Protein AF-0000000082409180 (afdb_homodimer)

Foldseek 3Di:
DDDAAEDEDADQFQVLLQVLVCVLVVHHWDDPDRFWIWDDPDPNHIYIYGHPPNVDLALPPDDPDEAEDADAPAPVVQVVSVVVVVVVPWAWPADFDQDPQGTKTWTAGPRNHIYMYGHPRD/DDDAAEDEDEDQFQVLLQVQVCVLVVHHWDDPDRFWIWDDPDPNHIYIYGHPPNVDLALPPDDDDEAEDADAPAPVVQVVSVVVVVVVPWAWPADFDQDPQGTKTWTAGPRNHIYMYGHPRD

Secondary structure (DSSP, 8-state):
-----EEEEE-S-HHHHHHHHHHHHT-PPEEEETTEEEEEEETTEEEEEE-TTGGG--TTSPP-EEEEEEESSHHHHHHHHHHHHHHTTPEEEEEEEEETTEEEEEEE-TTS-EEEEEETT-/-----EEEEE-S-HHHHHHHHHHHHT-PPEEEETTEEEEEEETTEEEEEE-TTGGG--TTSPP-EEEEEEESSHHHHHHHHHHHHHHTTPEEEEEEEEETTEEEEEEE-TTS-EEEEEETT-

InterPro domains:
  IPR004360 Glyoxalase/fosfomycin resistance/dioxygenase domain [PF00903] (5-116)
  IPR026275 Glyoxalase/dioxygenase/EhpR [PIRSF039020] (1-121)
  IPR029068 Glyoxalase/Bleomycin resistance protein/Dihydroxybiphenyl dioxygenase [SSF54593] (5-118)
  IPR037523 Vicinal oxygen chelate (VOC), core domain [PS51819] (3-120)

pLDDT: mean 93.62, std 8.14, range [58.84, 98.69]

Solvent-accessible surface area (backbone atoms only — not comparable to full-atom values): 12963 Å² total; per-residue (Å²): 116,55,63,60,31,33,40,38,34,52,26,77,45,25,61,62,48,49,53,54,52,21,64,72,21,58,46,82,64,48,77,78,45,82,40,36,34,31,36,83,51,45,64,76,28,32,43,32,34,29,26,81,77,29,90,71,70,48,58,80,54,74,74,56,53,34,45,21,34,57,38,85,67,46,62,66,46,50,52,52,49,48,53,52,44,51,75,71,64,56,49,74,72,36,66,80,41,82,48,100,54,38,53,27,34,28,32,34,50,98,54,47,50,37,38,32,43,34,39,56,88,88,117,54,63,61,32,32,38,35,35,54,27,77,45,25,62,63,47,49,52,53,51,21,62,72,20,57,47,81,63,48,78,79,46,82,40,36,35,32,36,84,51,44,64,77,28,32,43,33,33,30,26,81,76,30,89,72,69,47,57,79,52,73,73,57,51,34,44,22,34,57,38,85,66,46,63,66,47,51,52,52,50,49,54,54,43,50,75,71,64,56,49,76,72,36,67,81,40,81,49,100,54,38,52,29,34,29,32,35,51,98,52,44,50,38,38,31,43,34,40,55,87,88

Nearest PDB structures (foldseek):
  3sk2-assembly1_B  TM=9.241E-01  e=6.070E-13  Pantoea agglomerans
  3sk1-assembly1_B  TM=9.291E-01  e=1.085E-11  Pantoea agglomerans
  2kjz-assembly1_B  TM=8.010E-01  e=3.690E-09  Agrobacterium fabrum str. C58
  7w5e-assembly1_C  TM=7.162E-01  e=1.946E-06  Streptomyces chartreusis
  1bh5-assembly1_B  TM=6.997E-01  e=1.057E-05  Homo sapiens

Sequence (244 aa):
MRLPNQFLIYVSDAASAAAFYGELFDAKPEVLSPRYITFDLGGGVVLALWSGKSRDLDPATPRNFEVGILVDGGSNEIRAIYDEWVAKGVEVVEEPNEDVFGLTFVISDLDGNRLRVAPADHMRLPNQFLIYVSDAASAAAFYGELFDAKPEVLSPRYITFDLGGGVVLALWSGKSRDLDPATPRNFEVGILVDGGSNEIRAIYDEWVAKGVEVVEEPNEDVFGLTFVISDLDGNRLRVAPADH

Structure (mmCIF, N/CA/C/O backbone):
data_AF-0000000082409180-model_v1
#
loop_
_entity.id
_entity.type
_entity.pdbx_description
1 polymer 'VOC family protein'
#
loop_
_atom_site.group_PDB
_atom_site.id
_atom_site.type_symbol
_atom_site.label_atom_id
_atom_site.label_alt_id
_atom_site.label_comp_id
_atom_site.label_asym_id
_atom_site.label_entity_id
_atom_site.label_seq_id
_atom_site.pdbx_PDB_ins_code
_atom_site.Cartn_x
_atom_site.Cartn_y
_atom_site.Cartn_z
_atom_site.occupancy
_atom_site.B_iso_or_equiv
_atom_site.auth_seq_id
_atom_site.auth_comp_id
_atom_site.auth_asym_id
_atom_site.auth_atom_id
_atom_site.p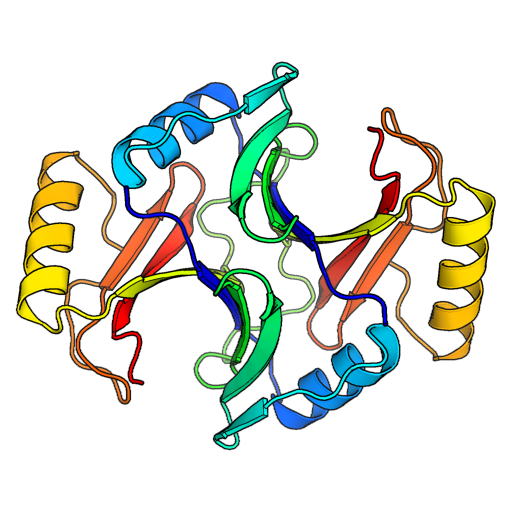dbx_PDB_model_num
ATOM 1 N N . MET A 1 1 ? -4.43 -19.016 4.977 1 83.56 1 MET A N 1
ATOM 2 C CA . MET A 1 1 ? -4.484 -17.562 4.941 1 83.56 1 MET A CA 1
ATOM 3 C C . MET A 1 1 ? -3.195 -16.984 4.375 1 83.56 1 MET A C 1
ATOM 5 O O . MET A 1 1 ? -2.102 -17.391 4.766 1 83.56 1 MET A O 1
ATOM 9 N N . ARG A 1 2 ? -3.326 -16.203 3.377 1 92.62 2 ARG A N 1
ATOM 10 C CA . ARG A 1 2 ? -2.195 -15.562 2.709 1 92.62 2 ARG A CA 1
ATOM 11 C C . ARG A 1 2 ? -2.418 -14.062 2.564 1 92.62 2 ARG A C 1
ATOM 13 O O . ARG A 1 2 ? -2.787 -13.586 1.49 1 92.62 2 ARG A O 1
ATOM 20 N N . LEU A 1 3 ? -2.146 -13.32 3.682 1 97.06 3 LEU A N 1
ATOM 21 C CA . LEU A 1 3 ? -2.373 -11.883 3.691 1 97.06 3 LEU A CA 1
ATOM 22 C C . LEU A 1 3 ? -1.145 -11.133 3.186 1 97.06 3 LEU A C 1
ATOM 24 O O . LEU A 1 3 ? -0.016 -11.609 3.344 1 97.06 3 LEU A O 1
ATOM 28 N N . PRO A 1 4 ? -1.405 -9.992 2.596 1 98.25 4 PRO A N 1
ATOM 29 C CA . PRO A 1 4 ? -0.256 -9.18 2.191 1 98.25 4 PRO A CA 1
ATOM 30 C C . PRO A 1 4 ? 0.641 -8.805 3.367 1 98.25 4 PRO A C 1
ATOM 32 O O . PRO A 1 4 ? 0.147 -8.547 4.469 1 98.25 4 PRO A O 1
ATOM 35 N N . ASN A 1 5 ? 1.91 -8.82 3.08 1 98.06 5 ASN A N 1
ATOM 36 C CA . ASN A 1 5 ? 2.85 -8.438 4.129 1 98.06 5 ASN A CA 1
ATOM 37 C C . ASN A 1 5 ? 3.914 -7.473 3.605 1 98.06 5 ASN A C 1
ATOM 39 O O . ASN A 1 5 ? 4.91 -7.215 4.285 1 98.06 5 ASN A O 1
ATOM 43 N N . GLN A 1 6 ? 3.746 -6.996 2.469 1 98.12 6 GLN A N 1
ATOM 44 C CA . GLN A 1 6 ? 4.605 -5.969 1.897 1 98.12 6 GLN A CA 1
ATOM 45 C C . GLN A 1 6 ? 3.812 -5.02 1.004 1 98.12 6 GLN A C 1
ATOM 47 O O . GLN A 1 6 ? 2.959 -5.457 0.228 1 98.12 6 GLN A O 1
ATOM 52 N N . PHE A 1 7 ? 4.078 -3.771 1.123 1 98.44 7 PHE A N 1
ATOM 53 C CA . PHE A 1 7 ? 3.58 -2.758 0.202 1 98.44 7 PHE A CA 1
ATOM 54 C C . PHE A 1 7 ? 4.734 -2.008 -0.455 1 98.44 7 PHE A C 1
ATOM 56 O O . PHE A 1 7 ? 5.5 -1.32 0.224 1 98.44 7 PHE A O 1
ATOM 63 N N . LEU A 1 8 ? 4.793 -2.203 -1.713 1 96.81 8 LEU A N 1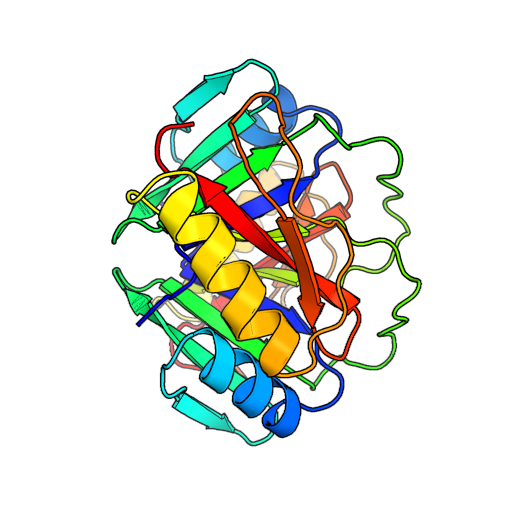
ATOM 64 C CA . LEU A 1 8 ? 5.938 -1.711 -2.471 1 96.81 8 LEU A CA 1
ATOM 65 C C . LEU A 1 8 ? 5.562 -0.476 -3.281 1 96.81 8 LEU A C 1
ATOM 67 O O . LEU A 1 8 ? 4.605 -0.505 -4.059 1 96.81 8 LEU A O 1
ATOM 71 N N . ILE A 1 9 ? 6.281 0.592 -3.045 1 96.31 9 ILE A N 1
ATOM 72 C CA . ILE A 1 9 ? 6.125 1.827 -3.807 1 96.31 9 ILE A CA 1
ATOM 73 C C . ILE A 1 9 ? 7.32 2.018 -4.738 1 96.31 9 ILE A C 1
ATOM 75 O O . ILE A 1 9 ? 8.469 1.899 -4.312 1 96.31 9 ILE A O 1
ATOM 79 N N . TYR A 1 10 ? 7.016 2.268 -5.977 1 94.62 10 TYR A N 1
ATOM 80 C CA . TYR A 1 10 ? 8.078 2.645 -6.906 1 94.62 10 TYR A CA 1
ATOM 81 C C . TYR A 1 10 ? 8.5 4.09 -6.691 1 94.62 10 TYR A C 1
ATOM 83 O O . TYR A 1 10 ? 7.66 4.984 -6.582 1 94.62 10 TYR A O 1
ATOM 91 N N . VAL A 1 11 ? 9.766 4.262 -6.66 1 95.88 11 VAL A N 1
ATOM 92 C CA . VAL A 1 11 ? 10.328 5.598 -6.508 1 95.88 11 VAL A CA 1
ATOM 93 C C . VAL A 1 11 ? 11.477 5.785 -7.496 1 95.88 11 VAL A C 1
ATOM 95 O O . VAL A 1 11 ? 12.055 4.812 -7.98 1 95.88 11 VAL A O 1
ATOM 98 N N . SER A 1 12 ? 11.758 7.02 -7.836 1 94.56 12 SER A N 1
ATOM 99 C CA . SER A 1 12 ? 12.828 7.301 -8.789 1 94.56 12 SER A CA 1
ATOM 100 C C . SER A 1 12 ? 14.195 7.121 -8.148 1 94.56 12 SER A C 1
ATOM 102 O O . SER A 1 12 ? 15.148 6.699 -8.812 1 94.56 12 SER A O 1
ATOM 104 N N . ASP A 1 13 ? 14.328 7.438 -6.855 1 95.81 13 ASP A N 1
ATOM 105 C CA . ASP A 1 13 ? 15.555 7.348 -6.066 1 95.81 13 ASP A CA 1
ATOM 106 C C . ASP A 1 13 ? 15.258 6.848 -4.656 1 95.81 13 ASP A C 1
ATOM 108 O O . ASP A 1 13 ? 14.711 7.582 -3.832 1 95.81 13 ASP A O 1
ATOM 112 N N . ALA A 1 14 ? 15.656 5.59 -4.379 1 96.94 14 ALA A N 1
ATOM 113 C CA . ALA A 1 14 ? 15.281 4.93 -3.133 1 96.94 14 ALA A CA 1
ATOM 114 C C . ALA A 1 14 ? 15.875 5.648 -1.927 1 96.94 14 ALA A C 1
ATOM 116 O O . ALA A 1 14 ? 15.227 5.785 -0.889 1 96.94 14 ALA A O 1
ATOM 117 N N . ALA A 1 15 ? 17.094 6.133 -2.074 1 97.31 15 ALA A N 1
ATOM 118 C CA . ALA A 1 15 ? 17.75 6.816 -0.962 1 97.31 15 ALA A CA 1
ATOM 119 C C . ALA A 1 15 ? 17.016 8.117 -0.62 1 97.31 15 ALA A C 1
ATOM 121 O O . ALA A 1 15 ? 16.75 8.398 0.552 1 97.31 15 ALA A O 1
ATOM 122 N N . SER A 1 16 ? 16.75 8.914 -1.639 1 97.38 16 SER A N 1
ATOM 123 C CA . SER A 1 16 ? 16.016 10.164 -1.426 1 97.38 16 SER A CA 1
ATOM 124 C C . SER A 1 16 ? 14.633 9.906 -0.851 1 97.38 16 SER A C 1
ATOM 126 O O . SER A 1 16 ? 14.18 10.617 0.045 1 97.38 16 SER A O 1
ATOM 128 N N . ALA A 1 17 ? 13.992 8.906 -1.389 1 97.56 17 ALA A N 1
ATOM 129 C CA . ALA A 1 17 ? 12.672 8.539 -0.882 1 97.56 17 ALA A CA 1
ATOM 130 C C . ALA A 1 17 ? 12.75 8.102 0.578 1 97.56 17 ALA A C 1
ATOM 132 O O . ALA A 1 17 ? 11.922 8.508 1.397 1 97.56 17 ALA A O 1
ATOM 133 N N . ALA A 1 18 ? 13.727 7.293 0.889 1 98.25 18 ALA A N 1
ATOM 134 C CA . ALA A 1 18 ? 13.891 6.809 2.258 1 98.25 18 ALA A CA 1
ATOM 135 C C . ALA A 1 18 ? 14.117 7.965 3.225 1 98.25 18 ALA A C 1
ATOM 137 O O . ALA A 1 18 ? 13.602 7.957 4.344 1 98.25 18 ALA A O 1
ATOM 138 N N . ALA A 1 19 ? 14.898 8.906 2.855 1 98.19 19 ALA A N 1
ATOM 139 C CA . ALA A 1 19 ? 15.125 10.094 3.68 1 98.19 19 ALA A CA 1
ATOM 140 C C . ALA A 1 19 ? 13.828 10.867 3.887 1 98.19 19 ALA A C 1
ATOM 142 O O . ALA A 1 19 ? 13.516 11.273 5.008 1 98.19 19 ALA A O 1
ATOM 143 N N . PHE A 1 20 ? 13.117 11.023 2.801 1 98.5 20 PHE A N 1
ATOM 144 C CA . PHE A 1 20 ? 11.836 11.727 2.836 1 98.5 20 PHE A CA 1
ATOM 145 C C . PHE A 1 20 ? 10.867 11.039 3.795 1 98.5 20 PHE A C 1
ATOM 147 O O . PHE A 1 20 ? 10.359 11.672 4.723 1 98.5 20 PHE A O 1
ATOM 154 N N . TYR A 1 21 ? 10.602 9.766 3.572 1 98.69 21 TYR A N 1
ATOM 155 C CA . TYR A 1 21 ? 9.68 9 4.402 1 98.69 21 TYR A CA 1
ATOM 156 C C . TYR A 1 21 ? 10.172 8.922 5.84 1 98.69 21 TYR A C 1
ATOM 158 O O . TYR A 1 21 ? 9.391 9.039 6.781 1 98.69 21 TYR A O 1
ATOM 166 N N . GLY A 1 22 ? 11.469 8.711 5.98 1 98.31 22 GLY A N 1
ATOM 167 C CA . GLY A 1 22 ? 12.039 8.625 7.316 1 98.31 22 GLY A CA 1
ATOM 168 C C . GLY A 1 22 ? 11.797 9.867 8.148 1 98.31 22 GLY A C 1
ATOM 169 O O . GLY A 1 22 ? 11.508 9.773 9.344 1 98.31 22 GLY A O 1
ATOM 170 N N . GLU A 1 23 ? 11.945 11.016 7.562 1 97.62 23 GLU A N 1
ATOM 171 C CA . GLU A 1 23 ? 11.703 12.281 8.25 1 97.62 23 GLU A CA 1
ATOM 172 C C . GLU A 1 23 ? 10.242 12.406 8.68 1 97.62 23 GLU A C 1
ATOM 174 O O . GLU A 1 23 ? 9.953 12.852 9.789 1 97.62 23 GLU A O 1
ATOM 179 N N . LEU A 1 24 ? 9.359 12.039 7.82 1 98.06 24 LEU A N 1
ATOM 180 C CA . LEU A 1 24 ? 7.941 12.172 8.117 1 98.06 24 LEU A CA 1
ATOM 181 C C . LEU A 1 24 ? 7.52 11.172 9.188 1 98.06 24 LEU A C 1
ATOM 183 O O . LEU A 1 24 ? 6.746 11.5 10.086 1 98.06 24 LEU A O 1
ATOM 187 N N . PHE A 1 25 ? 8.039 9.938 9.008 1 97.88 25 PHE A N 1
ATOM 188 C CA . PHE A 1 25 ? 7.66 8.859 9.922 1 97.88 25 PHE A CA 1
ATOM 189 C C . PHE A 1 25 ? 8.43 8.969 11.234 1 97.88 25 PHE A C 1
ATOM 191 O O . PHE A 1 25 ? 8.07 8.328 12.227 1 97.88 25 PHE A O 1
ATOM 198 N N . ASP A 1 26 ? 9.43 9.789 11.242 1 96.62 26 ASP A N 1
ATOM 199 C CA . ASP A 1 26 ? 10.375 9.797 12.352 1 96.62 26 ASP A CA 1
ATOM 200 C C . ASP A 1 26 ? 10.852 8.383 12.672 1 96.62 26 ASP A C 1
ATOM 202 O O . ASP A 1 26 ? 10.766 7.941 13.82 1 96.62 26 ASP A O 1
ATOM 206 N N . ALA A 1 27 ? 11.266 7.699 11.664 1 97 27 ALA A N 1
ATOM 207 C CA . ALA A 1 27 ? 11.688 6.305 11.75 1 97 27 ALA A CA 1
ATOM 208 C C . ALA A 1 27 ? 12.867 6.031 10.82 1 97 27 ALA A C 1
ATOM 210 O O . ALA A 1 27 ? 12.984 6.641 9.758 1 97 27 ALA A O 1
ATOM 211 N N . LYS A 1 28 ? 13.695 5.082 11.258 1 96.5 28 LYS A N 1
ATOM 212 C CA . LYS A 1 28 ? 14.828 4.672 10.438 1 96.5 28 LYS A CA 1
ATOM 213 C C . LYS A 1 28 ? 14.477 3.455 9.586 1 96.5 28 LYS A C 1
ATOM 215 O O . LYS A 1 28 ? 13.953 2.463 10.094 1 96.5 28 LYS A O 1
ATOM 220 N N . PRO A 1 29 ? 14.742 3.557 8.312 1 97.62 29 PRO A N 1
ATOM 221 C CA . PRO A 1 29 ? 14.516 2.4 7.441 1 97.62 29 PRO A CA 1
ATOM 222 C C . PRO A 1 29 ? 15.648 1.38 7.508 1 97.62 29 PRO A C 1
ATOM 224 O O . PRO A 1 29 ? 16.688 1.647 8.109 1 97.62 29 PRO A O 1
ATOM 227 N N . GLU A 1 30 ? 15.375 0.251 7.031 1 97.12 30 GLU A N 1
ATOM 228 C CA . GLU A 1 30 ? 16.391 -0.751 6.746 1 97.12 30 GLU A CA 1
ATOM 229 C C . GLU A 1 30 ? 16.844 -0.693 5.285 1 97.12 30 GLU A C 1
ATOM 231 O O . GLU A 1 30 ? 16.016 -0.821 4.379 1 97.12 30 GLU A O 1
ATOM 236 N N . VAL A 1 31 ? 18.094 -0.438 5.043 1 95.56 31 VAL A N 1
ATOM 237 C CA . VAL A 1 31 ? 18.641 -0.398 3.689 1 95.56 31 VAL A CA 1
ATOM 238 C C . VAL A 1 31 ? 19.125 -1.786 3.289 1 95.56 31 VAL A C 1
ATOM 240 O O . VAL A 1 31 ? 20.203 -2.217 3.719 1 95.56 31 VAL A O 1
ATOM 243 N N . LEU A 1 32 ? 18.359 -2.484 2.455 1 93.12 32 LEU A N 1
ATOM 244 C CA . LEU A 1 32 ? 18.719 -3.842 2.061 1 93.12 32 LEU A CA 1
ATOM 245 C C . LEU A 1 32 ? 19.578 -3.828 0.801 1 93.12 32 LEU A C 1
ATOM 247 O O . LEU A 1 32 ? 20.375 -4.742 0.578 1 93.12 32 LEU A O 1
ATOM 251 N N . SER A 1 33 ? 19.406 -2.863 -0.029 1 92.31 33 SER A N 1
ATOM 252 C CA . SER A 1 33 ? 20.234 -2.529 -1.188 1 92.31 33 SER A CA 1
ATOM 253 C C . SER A 1 33 ? 20.047 -1.068 -1.59 1 92.31 33 SER A C 1
ATOM 255 O O . SER A 1 33 ? 19.141 -0.394 -1.108 1 92.31 33 SER A O 1
ATOM 257 N N . PRO A 1 34 ? 20.906 -0.588 -2.457 1 93.62 34 PRO A N 1
ATOM 258 C CA . PRO A 1 34 ? 20.75 0.807 -2.881 1 93.62 34 PRO A CA 1
ATOM 259 C C . PRO A 1 34 ? 19.391 1.091 -3.514 1 93.62 34 PRO A C 1
ATOM 261 O O . PRO A 1 34 ? 18.938 2.236 -3.518 1 93.62 34 PRO A O 1
ATOM 264 N N . ARG A 1 35 ? 18.766 0.096 -4.004 1 94 35 ARG A N 1
ATOM 265 C CA . ARG A 1 35 ? 17.531 0.331 -4.754 1 94 35 ARG A CA 1
ATOM 266 C C . ARG A 1 35 ? 16.328 -0.185 -3.986 1 94 35 ARG A C 1
ATOM 268 O O . ARG A 1 35 ? 15.188 -0.044 -4.441 1 94 35 ARG A O 1
ATOM 275 N N . TYR A 1 36 ? 16.578 -0.793 -2.846 1 95.56 36 TYR A N 1
ATOM 276 C CA . TYR A 1 36 ? 15.5 -1.439 -2.102 1 95.56 36 TYR A CA 1
ATOM 277 C C . TYR A 1 36 ? 15.617 -1.155 -0.608 1 95.56 36 TYR A C 1
ATOM 279 O O . TYR A 1 36 ? 16.531 -1.662 0.054 1 95.56 36 TYR A O 1
ATOM 287 N N . ILE A 1 37 ? 14.703 -0.353 -0.049 1 97.56 37 ILE A N 1
ATOM 288 C CA . ILE A 1 37 ? 14.719 0.125 1.329 1 97.56 37 ILE A CA 1
ATOM 289 C C . ILE A 1 37 ? 13.352 -0.115 1.975 1 97.56 37 ILE A C 1
ATOM 291 O O . ILE A 1 37 ? 12.312 0.116 1.351 1 97.56 37 ILE A O 1
ATOM 295 N N . THR A 1 38 ? 13.383 -0.617 3.244 1 98.06 38 THR A N 1
ATOM 296 C CA . THR A 1 38 ? 12.102 -0.987 3.842 1 98.06 38 THR A CA 1
ATOM 297 C C . THR A 1 38 ? 11.922 -0.309 5.195 1 98.06 38 THR A C 1
ATOM 299 O O . THR A 1 38 ? 12.906 0.069 5.844 1 98.06 38 THR A O 1
ATOM 302 N N . PHE A 1 39 ? 10.711 -0.036 5.543 1 98.25 39 PHE A N 1
ATOM 303 C CA . PHE A 1 39 ? 10.258 0.317 6.883 1 98.25 39 PHE A CA 1
ATOM 304 C C . PHE A 1 39 ? 9.469 -0.827 7.508 1 98.25 39 PHE A C 1
ATOM 306 O O . PHE A 1 39 ? 8.5 -1.312 6.918 1 98.25 39 PHE A O 1
ATOM 313 N N . ASP A 1 40 ? 9.914 -1.288 8.664 1 97.19 40 ASP A N 1
ATOM 314 C CA . ASP A 1 40 ? 9.141 -2.273 9.414 1 97.19 40 ASP A CA 1
ATOM 315 C C . ASP A 1 40 ? 7.918 -1.63 10.062 1 97.19 40 ASP A C 1
ATOM 317 O O . ASP A 1 40 ? 8.055 -0.719 10.883 1 97.19 40 ASP A O 1
ATOM 321 N N . LEU A 1 41 ? 6.699 -2.127 9.758 1 97.25 41 LEU A N 1
ATOM 322 C CA . LEU A 1 41 ? 5.477 -1.498 10.242 1 97.25 41 LEU A CA 1
ATOM 323 C C . LEU A 1 41 ? 4.898 -2.277 11.422 1 97.25 41 LEU A C 1
ATOM 325 O O . LEU A 1 41 ? 3.893 -1.871 12.008 1 97.25 41 LEU A O 1
ATOM 329 N N . GLY A 1 42 ? 5.527 -3.381 11.758 1 93.56 42 GLY A N 1
ATOM 330 C CA . GLY A 1 42 ? 5.02 -4.27 12.789 1 93.56 42 GLY A CA 1
ATOM 331 C C . GLY A 1 42 ? 4.188 -5.41 12.242 1 93.56 42 GLY A C 1
ATOM 332 O O . GLY A 1 42 ? 3.662 -5.324 11.125 1 93.56 42 GLY A O 1
ATOM 333 N N . GLY A 1 43 ? 4.086 -6.59 12.969 1 93.88 43 GLY A N 1
ATOM 334 C CA . GLY A 1 43 ? 3.273 -7.73 12.578 1 93.88 43 GLY A CA 1
ATOM 335 C C . GLY A 1 43 ? 3.789 -8.43 11.336 1 93.88 43 GLY A C 1
ATOM 336 O O . GLY A 1 43 ? 3.037 -9.133 10.648 1 93.88 43 GLY A O 1
ATOM 337 N N . GLY A 1 44 ? 4.988 -8.164 10.945 1 94.5 44 GLY A N 1
ATOM 338 C CA . GLY A 1 44 ? 5.562 -8.797 9.766 1 94.5 44 GLY A CA 1
ATOM 339 C C . GLY A 1 44 ? 5.254 -8.055 8.477 1 94.5 44 GLY A C 1
ATOM 340 O O . GLY A 1 44 ? 5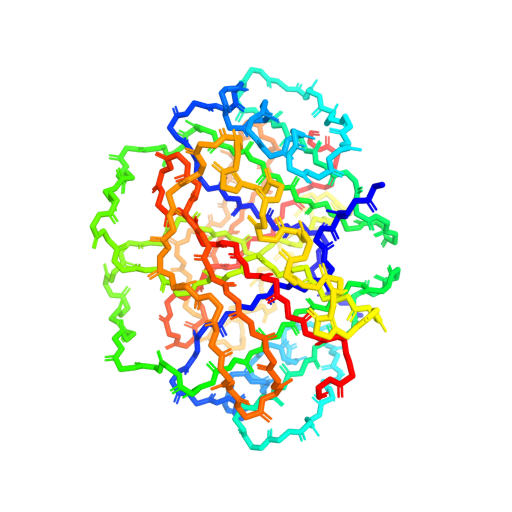.566 -8.531 7.387 1 94.5 44 GLY A O 1
ATOM 341 N N . VAL A 1 45 ? 4.629 -6.852 8.578 1 97.25 45 VAL A N 1
ATOM 342 C CA . VAL A 1 45 ? 4.297 -6.047 7.41 1 97.25 45 VAL A CA 1
ATOM 343 C C . VAL A 1 45 ? 5.367 -4.98 7.195 1 97.25 45 VAL A C 1
ATOM 345 O O . VAL A 1 45 ? 5.832 -4.359 8.148 1 97.25 45 VAL A O 1
ATOM 348 N N . VAL A 1 46 ? 5.75 -4.789 5.895 1 97.56 46 VAL A N 1
ATOM 349 C CA . VAL A 1 46 ? 6.77 -3.787 5.594 1 97.56 46 VAL A CA 1
ATOM 350 C C . VAL A 1 46 ? 6.273 -2.867 4.48 1 97.56 46 VAL A C 1
ATOM 352 O O . VAL A 1 46 ? 5.48 -3.281 3.629 1 97.56 46 VAL A O 1
ATOM 355 N N . LEU A 1 47 ? 6.637 -1.638 4.551 1 98.44 47 LEU A N 1
ATOM 356 C CA . LEU A 1 47 ? 6.633 -0.735 3.402 1 98.44 47 LEU A CA 1
ATOM 357 C C . LEU A 1 47 ? 7.973 -0.764 2.682 1 98.44 47 LEU A C 1
ATOM 359 O O . LEU A 1 47 ? 9.023 -0.597 3.307 1 98.44 47 LEU A O 1
ATOM 363 N N . ALA A 1 48 ? 7.934 -1.049 1.476 1 97.69 48 ALA A N 1
ATOM 364 C CA . ALA A 1 48 ? 9.156 -1.118 0.681 1 97.69 48 ALA A CA 1
ATOM 365 C C . ALA A 1 48 ? 9.203 -0.002 -0.36 1 97.69 48 ALA A C 1
ATOM 367 O O . ALA A 1 48 ? 8.18 0.315 -0.98 1 97.69 48 ALA A O 1
ATOM 368 N N . LEU A 1 49 ? 10.297 0.608 -0.472 1 97.06 49 LEU A N 1
ATOM 369 C CA . LEU A 1 49 ? 10.617 1.572 -1.519 1 97.06 49 LEU A CA 1
ATOM 370 C C . LEU A 1 49 ? 11.594 0.975 -2.525 1 97.06 49 LEU A C 1
ATOM 372 O O . LEU A 1 49 ? 12.664 0.483 -2.146 1 97.06 49 LEU A O 1
ATOM 376 N N . TRP A 1 50 ? 11.234 1.019 -3.781 1 95.06 50 TRP A N 1
ATOM 377 C CA . TRP A 1 50 ? 12.039 0.349 -4.801 1 95.06 50 TRP A CA 1
ATOM 378 C C . TRP A 1 50 ? 12.258 1.258 -6.004 1 95.06 50 TRP A C 1
ATOM 380 O O . TRP A 1 50 ? 11.297 1.774 -6.582 1 95.06 50 TRP A O 1
ATOM 390 N N . SER A 1 51 ? 13.438 1.449 -6.441 1 93.75 51 SER A N 1
ATOM 391 C CA . SER A 1 51 ? 13.758 2.295 -7.586 1 93.75 51 SER A CA 1
ATOM 392 C C . SER A 1 51 ? 14.164 1.458 -8.797 1 93.75 51 SER A C 1
ATOM 394 O O . SER A 1 51 ? 14.648 1.995 -9.797 1 93.75 51 SER A O 1
ATOM 396 N N . GLY A 1 52 ? 13.969 0.203 -8.781 1 82.31 52 GLY A N 1
ATOM 397 C CA . GLY A 1 52 ? 14.398 -0.662 -9.867 1 82.31 52 GLY A CA 1
ATOM 398 C C . GLY A 1 52 ? 13.508 -0.574 -11.094 1 82.31 52 GLY A C 1
ATOM 399 O O . GLY A 1 52 ? 13.938 -0.889 -12.203 1 82.31 52 GLY A O 1
ATOM 400 N N . LYS A 1 53 ? 12.281 -0.299 -10.984 1 72.94 53 LYS A N 1
ATOM 401 C CA . LYS A 1 53 ? 11.352 -0.174 -12.109 1 72.94 53 LYS A CA 1
ATOM 402 C C . LYS A 1 53 ? 10.781 1.24 -12.195 1 72.94 53 LYS A C 1
ATOM 404 O O . LYS A 1 53 ? 9.586 1.422 -12.414 1 72.94 53 LYS A O 1
ATOM 409 N N . SER A 1 54 ? 11.625 2.209 -12.148 1 65.62 54 SER A N 1
ATOM 410 C CA . SER A 1 54 ? 11.211 3.6 -12 1 65.62 54 SER A CA 1
ATOM 411 C C . SER A 1 54 ? 10.875 4.227 -13.344 1 65.62 54 SER A C 1
ATOM 413 O O . SER A 1 54 ? 10.508 5.402 -13.414 1 65.62 54 SER A O 1
ATOM 415 N N . ARG A 1 55 ? 11.016 3.535 -14.508 1 59.41 55 ARG A N 1
ATOM 416 C CA . ARG A 1 55 ? 11.031 4.227 -15.789 1 59.41 55 ARG A CA 1
ATOM 417 C C . ARG A 1 55 ? 9.727 4.988 -16.016 1 59.41 55 ARG A C 1
ATOM 419 O O . ARG A 1 55 ? 9.703 5.98 -16.75 1 59.41 55 ARG A O 1
ATOM 426 N N . ASP A 1 56 ? 8.867 4.777 -15.211 1 64.81 56 ASP A N 1
ATOM 427 C CA . ASP A 1 56 ? 7.68 5.492 -15.68 1 64.81 56 ASP A CA 1
ATOM 428 C C . ASP A 1 56 ? 6.938 6.145 -14.516 1 64.81 56 ASP A C 1
ATOM 430 O O . ASP A 1 56 ? 5.707 6.145 -14.477 1 64.81 56 ASP A O 1
ATOM 434 N N . LEU A 1 57 ? 7.84 6.832 -13.789 1 77.12 57 LEU A N 1
ATOM 435 C CA . LEU A 1 57 ? 7.195 7.516 -12.68 1 77.12 57 LEU A CA 1
ATOM 436 C C . LEU A 1 57 ? 6.824 8.945 -13.055 1 77.12 57 LEU A C 1
ATOM 438 O O . LEU A 1 57 ? 7.699 9.805 -13.188 1 77.12 57 LEU A O 1
ATOM 442 N N . ASP A 1 58 ? 5.727 9.023 -13.789 1 75.94 58 ASP A N 1
ATOM 443 C CA . ASP A 1 58 ? 5.168 10.336 -14.117 1 75.94 58 ASP A CA 1
ATOM 444 C C . ASP A 1 58 ? 4.281 10.852 -12.992 1 75.94 58 ASP A C 1
ATOM 446 O O . ASP A 1 58 ? 3.248 10.258 -12.68 1 75.94 58 ASP A O 1
ATOM 450 N N . PRO A 1 59 ? 4.75 11.961 -12.391 1 72.25 59 PRO A N 1
ATOM 451 C CA . PRO A 1 59 ? 3.963 12.5 -11.281 1 72.25 59 PRO A CA 1
ATOM 452 C C . PRO A 1 59 ? 2.531 12.844 -11.68 1 72.25 59 PRO A C 1
ATOM 454 O O . PRO A 1 59 ? 1.657 12.969 -10.82 1 72.25 59 PRO A O 1
ATOM 457 N N . ALA A 1 60 ? 2.348 12.938 -12.938 1 75.5 60 ALA A N 1
ATOM 458 C CA . ALA A 1 60 ? 1.013 13.289 -13.406 1 75.5 60 ALA A CA 1
ATOM 459 C C . ALA A 1 60 ? 0.124 12.055 -13.523 1 75.5 60 ALA A C 1
ATOM 461 O O . ALA A 1 60 ? -1.096 12.172 -13.664 1 75.5 60 ALA A O 1
ATOM 462 N N . THR A 1 61 ? 0.831 10.977 -13.461 1 81.44 61 THR A N 1
ATOM 463 C CA . THR A 1 61 ? 0.049 9.75 -13.508 1 81.44 61 THR A CA 1
ATOM 464 C C . THR A 1 61 ? -0.886 9.648 -12.305 1 81.44 61 THR A C 1
ATOM 466 O O . THR A 1 61 ? -0.447 9.773 -11.164 1 81.44 61 THR A O 1
ATOM 469 N N . PRO A 1 62 ? -2.164 9.539 -12.594 1 83.56 62 PRO A N 1
ATOM 470 C CA . PRO A 1 62 ? -3.084 9.383 -11.469 1 83.56 62 PRO A CA 1
ATOM 471 C C . PRO A 1 62 ? -2.695 8.234 -10.547 1 83.56 62 PRO A C 1
ATOM 473 O O . PRO A 1 62 ? -2.213 7.195 -11.016 1 83.56 62 PRO A O 1
ATOM 476 N N . ARG A 1 63 ? -2.873 8.508 -9.273 1 85.88 63 ARG A N 1
ATOM 477 C CA . ARG A 1 63 ? -2.578 7.48 -8.281 1 85.88 63 ARG A CA 1
ATOM 478 C C . ARG A 1 63 ? -3.859 6.832 -7.77 1 85.88 63 ARG A C 1
ATOM 480 O O . ARG A 1 63 ? -4.859 7.516 -7.543 1 85.88 63 ARG A O 1
ATOM 487 N N . ASN A 1 64 ? -3.791 5.523 -7.617 1 89.69 64 ASN A N 1
ATOM 488 C CA . ASN A 1 64 ? -4.934 4.758 -7.125 1 89.69 64 ASN A CA 1
ATOM 489 C C . ASN A 1 64 ? -4.633 4.109 -5.777 1 89.69 64 ASN A C 1
ATOM 491 O O . ASN A 1 64 ? -5.238 3.098 -5.422 1 89.69 64 ASN A O 1
ATOM 495 N N . PHE A 1 65 ? -3.701 4.621 -5.148 1 93.5 65 PHE A N 1
ATOM 496 C CA . PHE A 1 65 ? -3.232 4.078 -3.879 1 93.5 65 PHE A CA 1
ATOM 497 C C . PHE A 1 65 ? -2.809 5.195 -2.936 1 93.5 65 PHE A C 1
ATOM 499 O O . PHE A 1 65 ? -2.348 6.25 -3.383 1 93.5 65 PHE A O 1
ATOM 506 N N . GLU A 1 66 ? -3.068 4.996 -1.63 1 96.12 66 GLU A N 1
ATOM 507 C CA . GLU A 1 66 ? -2.588 5.926 -0.611 1 96.12 66 GLU A CA 1
ATOM 508 C C . GLU A 1 66 ? -1.937 5.184 0.551 1 96.12 66 GLU A C 1
ATOM 510 O O . GLU A 1 66 ? -2.42 4.129 0.969 1 96.12 66 GLU A O 1
ATOM 515 N N . VAL A 1 67 ? -0.857 5.754 1.028 1 98.25 67 VAL A N 1
ATOM 516 C CA . VAL A 1 67 ? -0.271 5.355 2.305 1 98.25 67 VAL A CA 1
ATOM 517 C C . VAL A 1 67 ? -0.899 6.164 3.436 1 98.25 67 VAL A C 1
ATOM 519 O O . VAL A 1 67 ? -0.742 7.387 3.496 1 98.25 67 VAL A O 1
ATOM 522 N N . GLY A 1 68 ? -1.547 5.461 4.332 1 98.06 68 GLY A N 1
ATOM 523 C CA . GLY A 1 68 ? -2.316 6.16 5.352 1 98.06 68 GLY A CA 1
ATOM 524 C C . GLY A 1 68 ? -1.685 6.09 6.727 1 98.06 68 GLY A C 1
ATOM 525 O O . GLY A 1 68 ? -1.131 5.059 7.113 1 98.06 68 GLY A O 1
ATOM 526 N N . ILE A 1 69 ? -1.703 7.164 7.391 1 98.19 69 ILE A N 1
ATOM 527 C CA . ILE A 1 69 ? -1.417 7.266 8.812 1 98.19 69 ILE A CA 1
ATOM 528 C C . ILE A 1 69 ? -2.678 7.691 9.57 1 98.19 69 ILE A C 1
ATOM 530 O O . ILE A 1 69 ? -3.072 8.859 9.516 1 98.19 69 ILE A O 1
ATOM 534 N N . LEU A 1 70 ? -3.293 6.719 10.164 1 97.31 70 LEU A N 1
ATOM 535 C CA . LEU A 1 70 ? -4.488 6.969 10.961 1 97.31 70 LEU A CA 1
ATOM 536 C C . LEU A 1 70 ? -4.121 7.258 12.414 1 97.31 70 LEU A C 1
ATOM 538 O O . LEU A 1 70 ? -3.422 6.465 13.047 1 97.31 70 LEU A O 1
ATOM 542 N N . VAL A 1 71 ? -4.602 8.367 12.914 1 97 71 VAL A N 1
ATOM 543 C CA . VAL A 1 71 ? -4.191 8.789 14.242 1 97 71 VAL A CA 1
ATOM 544 C C . VAL A 1 71 ? -5.402 8.812 15.172 1 97 71 VAL A C 1
ATOM 546 O O . VAL A 1 71 ? -6.531 9.016 14.727 1 97 71 VAL A O 1
ATOM 549 N N . ASP A 1 72 ? -5.137 8.648 16.484 1 94.81 72 ASP A N 1
ATOM 550 C CA . ASP A 1 72 ? -6.203 8.562 17.484 1 94.81 72 ASP A CA 1
ATOM 551 C C . ASP A 1 72 ? -6.375 9.891 18.219 1 94.81 72 ASP A C 1
ATOM 553 O O . ASP A 1 72 ? -7.309 10.055 19 1 94.81 72 ASP A O 1
ATOM 557 N N . GLY A 1 73 ? -5.555 10.898 17.953 1 92.06 73 GLY A N 1
ATOM 558 C CA . GLY A 1 73 ? -5.551 12.148 18.703 1 92.06 73 GLY A CA 1
ATOM 559 C C . GLY A 1 73 ? -6.52 13.18 18.156 1 92.06 73 GLY A C 1
ATOM 560 O O . GLY A 1 73 ? -6.562 14.312 18.625 1 92.06 73 GLY A O 1
ATOM 561 N N . GLY A 1 74 ? -7.301 12.805 17.094 1 89.25 74 GLY A N 1
ATOM 562 C CA . GLY A 1 74 ? -8.336 13.672 16.547 1 89.25 74 GLY A CA 1
ATOM 563 C C . GLY A 1 74 ? -7.785 14.797 15.695 1 89.25 74 GLY A C 1
ATOM 564 O O . GLY A 1 74 ? -6.676 14.695 15.164 1 89.25 74 GLY A O 1
ATOM 565 N N . SER A 1 75 ? -8.609 15.852 15.586 1 94.75 75 SER A N 1
ATOM 566 C CA . SER A 1 75 ? -8.32 16.938 14.664 1 94.75 75 SER A CA 1
ATOM 567 C C . SER A 1 75 ? -7.078 17.719 15.086 1 94.75 75 SER A C 1
ATOM 569 O O . SER A 1 75 ? -6.309 18.188 14.25 1 94.75 75 SER A O 1
ATOM 571 N N . ASN A 1 76 ? -6.848 17.859 16.344 1 96.38 76 ASN A N 1
ATOM 572 C CA . ASN A 1 76 ? -5.688 18.609 16.828 1 96.38 76 ASN A CA 1
ATOM 573 C C . ASN A 1 76 ? -4.383 17.922 16.422 1 96.38 76 ASN A C 1
ATOM 575 O O . ASN A 1 76 ? -3.441 18.594 15.984 1 96.38 76 ASN A O 1
ATOM 579 N N . GLU A 1 77 ? -4.387 16.656 16.594 1 97.25 77 GLU A N 1
ATOM 580 C CA . GLU A 1 77 ? -3.186 15.922 16.203 1 97.25 77 GLU A CA 1
ATOM 581 C C . GLU A 1 77 ? -2.957 16 14.688 1 97.25 77 GLU A C 1
ATOM 583 O O . GLU A 1 77 ? -1.823 16.156 14.234 1 97.25 77 GLU A O 1
ATOM 588 N N . ILE A 1 78 ? -4.02 15.938 13.938 1 98.06 78 ILE A N 1
ATOM 589 C CA . ILE A 1 78 ? -3.922 15.969 12.484 1 98.06 78 ILE A CA 1
ATOM 590 C C . ILE A 1 78 ? -3.398 17.328 12.031 1 98.06 78 ILE A C 1
ATOM 592 O O . ILE A 1 78 ? -2.512 17.406 11.18 1 98.06 78 ILE A O 1
ATOM 596 N N . ARG A 1 79 ? -3.883 18.391 12.633 1 98.31 79 ARG A N 1
ATOM 597 C CA . ARG A 1 79 ? -3.41 19.719 12.289 1 98.31 79 ARG A CA 1
ATOM 598 C C . ARG A 1 79 ? -1.944 19.906 12.672 1 98.31 79 ARG A C 1
ATOM 600 O O . ARG A 1 79 ? -1.177 20.531 11.938 1 98.31 79 ARG A O 1
ATOM 607 N N . ALA A 1 80 ? -1.577 19.359 13.82 1 98.38 80 ALA A N 1
ATOM 608 C CA . ALA A 1 80 ? -0.185 19.438 14.25 1 98.38 80 ALA A CA 1
ATOM 609 C C . ALA A 1 80 ? 0.742 18.734 13.266 1 98.38 80 ALA A C 1
ATOM 611 O O . ALA A 1 80 ? 1.817 19.25 12.945 1 98.38 80 ALA A O 1
ATOM 612 N N . ILE A 1 81 ? 0.301 17.578 12.797 1 98.38 81 ILE A N 1
ATOM 613 C CA . ILE A 1 81 ? 1.086 16.828 11.82 1 98.38 81 ILE A CA 1
ATOM 614 C C . ILE A 1 81 ? 1.173 17.625 10.516 1 98.38 81 ILE A C 1
ATOM 616 O O . ILE A 1 81 ? 2.24 17.703 9.906 1 98.38 81 ILE A O 1
ATOM 620 N N . TYR A 1 82 ? 0.077 18.172 10.141 1 98.62 82 TYR A N 1
ATOM 621 C CA . TYR A 1 82 ? 0.061 18.984 8.93 1 98.62 82 TYR A CA 1
ATOM 622 C C . TYR A 1 82 ? 1.084 20.109 9.016 1 98.62 82 TYR A C 1
ATOM 624 O O . TYR A 1 82 ? 1.896 20.281 8.102 1 98.62 82 TYR A O 1
ATOM 632 N N . ASP A 1 83 ? 1.048 20.844 10.094 1 98.62 83 ASP A N 1
ATOM 633 C CA . ASP A 1 83 ? 1.963 21.969 10.281 1 98.62 83 ASP A CA 1
ATOM 634 C C . ASP A 1 83 ? 3.416 21.5 10.266 1 98.62 83 ASP A C 1
ATOM 636 O O . ASP A 1 83 ? 4.273 22.141 9.648 1 98.62 83 ASP A O 1
ATOM 640 N N . GLU A 1 84 ? 3.621 20.453 10.945 1 98.44 84 GLU A N 1
ATOM 641 C CA . GLU A 1 84 ? 4.965 19.891 10.992 1 98.44 84 GLU A CA 1
ATOM 642 C C . GLU A 1 84 ? 5.453 19.516 9.594 1 98.44 84 GLU A C 1
ATOM 644 O O . GLU A 1 84 ? 6.59 19.812 9.227 1 98.44 84 GLU A O 1
ATOM 649 N N . TRP A 1 85 ? 4.617 18.828 8.828 1 98.38 85 TRP A N 1
ATOM 650 C CA . TRP A 1 85 ? 5.016 18.359 7.504 1 98.38 85 TRP A CA 1
ATOM 651 C C . TRP A 1 85 ? 5.188 19.516 6.535 1 98.38 85 TRP A C 1
ATOM 653 O O . TRP A 1 85 ? 6.121 19.531 5.727 1 98.38 85 TRP A O 1
ATOM 663 N N . VAL A 1 86 ? 4.328 20.484 6.602 1 98.25 86 VAL A N 1
ATOM 664 C CA . VAL A 1 86 ? 4.457 21.672 5.758 1 98.25 86 VAL A CA 1
ATOM 665 C C . VAL A 1 86 ? 5.773 22.375 6.062 1 98.25 86 VAL A C 1
ATOM 667 O O . VAL A 1 86 ? 6.457 22.844 5.152 1 98.25 86 VAL A O 1
ATOM 670 N N . ALA A 1 87 ? 6.137 22.453 7.297 1 98.12 87 ALA A N 1
ATOM 671 C CA . ALA A 1 87 ? 7.395 23.078 7.695 1 98.12 87 ALA A CA 1
ATOM 672 C C . ALA A 1 87 ? 8.594 22.328 7.105 1 98.12 87 ALA A C 1
ATOM 674 O O . ALA A 1 87 ? 9.664 22.906 6.922 1 98.12 87 ALA A O 1
ATOM 675 N N . LYS A 1 88 ? 8.383 21.078 6.828 1 97.38 88 LYS A N 1
ATOM 676 C CA . LYS A 1 88 ? 9.438 20.266 6.242 1 97.38 88 LYS A CA 1
ATOM 677 C C . LYS A 1 88 ? 9.469 20.406 4.723 1 97.38 88 LYS A C 1
ATOM 679 O O . LYS A 1 88 ? 10.328 19.828 4.055 1 97.38 88 LYS A O 1
ATOM 684 N N . GLY A 1 89 ? 8.523 21.062 4.164 1 97.5 89 GLY A N 1
ATOM 685 C CA . GLY A 1 89 ? 8.555 21.406 2.752 1 97.5 89 GLY A CA 1
ATOM 686 C C . GLY A 1 89 ? 7.852 20.391 1.872 1 97.5 89 GLY A C 1
ATOM 687 O O . GLY A 1 89 ? 8.141 20.297 0.678 1 97.5 89 GLY A O 1
ATOM 688 N N . VAL A 1 90 ? 6.898 19.688 2.389 1 97.94 90 VAL A N 1
ATOM 689 C CA . VAL A 1 90 ? 6.199 18.688 1.596 1 97.94 90 VAL A CA 1
ATOM 690 C C . VAL A 1 90 ? 5.289 19.375 0.579 1 97.94 90 VAL A C 1
ATOM 692 O O . VAL A 1 90 ? 4.934 20.547 0.746 1 97.94 90 VAL A O 1
ATOM 695 N N . GLU A 1 91 ? 5 18.672 -0.513 1 97.69 91 GLU A N 1
ATOM 696 C CA . GLU A 1 91 ? 3.969 19.109 -1.456 1 97.69 91 GLU A CA 1
ATOM 697 C C . GLU A 1 91 ? 2.58 18.688 -0.979 1 97.69 91 GLU A C 1
ATOM 699 O O . GLU A 1 91 ? 2.293 17.5 -0.84 1 97.69 91 GLU A O 1
ATOM 704 N N . VAL A 1 92 ? 1.707 19.703 -0.769 1 98.25 92 VAL A N 1
ATOM 705 C CA . VAL A 1 92 ? 0.354 19.438 -0.293 1 98.25 92 VAL A CA 1
ATOM 706 C C . VAL A 1 92 ? -0.564 19.141 -1.479 1 98.25 92 VAL A C 1
ATOM 708 O O . VAL A 1 92 ? -0.631 19.922 -2.426 1 98.25 92 VAL A O 1
ATOM 711 N N . VAL A 1 93 ? -1.199 18.031 -1.453 1 96.62 93 VAL A N 1
ATOM 712 C CA . VAL A 1 93 ? -2.16 17.656 -2.48 1 96.62 93 VAL A CA 1
ATOM 713 C C . VAL A 1 93 ? -3.562 18.094 -2.068 1 96.62 93 VAL A C 1
ATOM 715 O O . VAL A 1 93 ? -4.309 18.641 -2.877 1 96.62 93 VAL A O 1
ATOM 718 N N . GLU A 1 94 ? -3.924 17.812 -0.869 1 97.25 94 GLU A N 1
ATOM 719 C CA . GLU A 1 94 ? -5.16 18.266 -0.241 1 97.25 94 GLU A CA 1
ATOM 720 C C . GLU A 1 94 ? -4.891 18.891 1.122 1 97.25 94 GLU A C 1
ATOM 722 O O . GLU A 1 94 ? -4.383 18.234 2.027 1 97.25 94 GLU A O 1
ATOM 727 N N . GLU A 1 95 ? -5.223 20.141 1.248 1 98.5 95 GLU A N 1
ATOM 728 C CA . GLU A 1 95 ? -5.145 20.781 2.555 1 98.5 95 GLU A CA 1
ATOM 729 C C . GLU A 1 95 ? -6.121 20.156 3.543 1 98.5 95 GLU A C 1
ATOM 731 O O . GLU A 1 95 ? -7.047 19.453 3.143 1 98.5 95 GLU A O 1
ATOM 736 N N . PRO A 1 96 ? -5.809 20.406 4.883 1 98.38 96 PRO A N 1
ATOM 737 C CA . PRO A 1 96 ? -6.77 19.844 5.84 1 98.38 96 PRO A CA 1
ATOM 738 C C . PRO A 1 96 ? -8.211 20.234 5.516 1 98.38 96 PRO A C 1
ATOM 740 O O . PRO A 1 96 ? -8.508 21.406 5.293 1 98.38 96 PRO A O 1
ATOM 743 N N . ASN A 1 97 ? -9.023 19.219 5.383 1 98 97 ASN A N 1
ATOM 744 C CA . ASN A 1 97 ? -10.438 19.391 5.07 1 98 97 ASN A CA 1
ATOM 745 C C . ASN A 1 97 ? -11.289 18.328 5.758 1 98 97 ASN A C 1
ATOM 747 O O . ASN A 1 97 ? -10.781 17.266 6.145 1 98 97 ASN A O 1
ATOM 751 N N . GLU A 1 98 ? -12.57 18.578 5.879 1 95.06 98 GLU A N 1
ATOM 752 C CA . GLU A 1 98 ? -13.484 17.609 6.477 1 95.06 98 GLU A CA 1
ATOM 753 C C . GLU A 1 98 ? -14.039 16.656 5.426 1 95.06 98 GLU A C 1
ATOM 755 O O . GLU A 1 98 ? -14.578 17.094 4.406 1 95.06 98 GLU A O 1
ATOM 760 N N . ASP A 1 99 ? -13.758 15.398 5.664 1 90.38 99 ASP A N 1
ATOM 761 C CA . ASP A 1 99 ? -14.391 14.344 4.879 1 90.38 99 ASP A CA 1
ATOM 762 C C . ASP A 1 99 ? -15.383 13.555 5.73 1 90.38 99 ASP A C 1
ATOM 764 O O . ASP A 1 99 ? -15.586 13.859 6.906 1 90.38 99 ASP A O 1
ATOM 768 N N . VAL A 1 100 ? -16.062 12.609 5.137 1 83.69 100 VAL A N 1
ATOM 769 C CA . VAL A 1 100 ? -17.062 11.805 5.816 1 83.69 1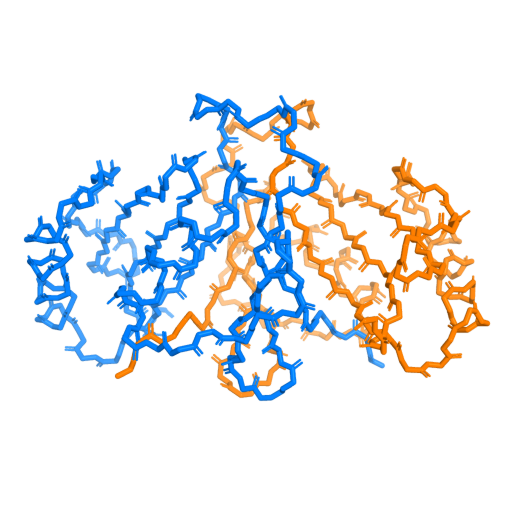00 VAL A CA 1
ATOM 770 C C . VAL A 1 100 ? -16.438 11.086 7.008 1 83.69 100 VAL A C 1
ATOM 772 O O . VAL A 1 100 ? -17.109 10.805 8 1 83.69 100 VAL A O 1
ATOM 775 N N . PHE A 1 101 ? -15.148 10.961 7.047 1 87.88 101 PHE A N 1
ATOM 776 C CA . PHE A 1 101 ? -14.469 10.211 8.094 1 87.88 101 PHE A CA 1
ATOM 777 C C . PHE A 1 101 ? -13.68 11.141 9.008 1 87.88 101 PHE A C 1
ATOM 779 O O . PHE A 1 101 ? -12.93 10.68 9.875 1 87.88 101 PHE A O 1
ATOM 786 N N . GLY A 1 102 ? -13.805 12.422 8.805 1 92.38 102 GLY A N 1
ATOM 787 C CA . GLY A 1 102 ? -13.164 13.398 9.664 1 92.38 102 GLY A CA 1
ATOM 788 C C . GLY A 1 102 ? -12.109 14.227 8.945 1 92.38 102 GLY A C 1
ATOM 789 O O . GLY A 1 102 ? -11.977 14.141 7.727 1 92.38 102 GLY A O 1
ATOM 790 N N . LEU A 1 103 ? -11.406 15.055 9.758 1 97.25 103 LEU A N 1
ATOM 791 C CA . LEU A 1 103 ? -10.383 15.938 9.219 1 97.25 103 LEU A CA 1
ATOM 792 C C . LEU A 1 103 ? -9.234 15.133 8.609 1 97.25 103 LEU A C 1
ATOM 794 O O . LEU A 1 103 ? -8.766 14.164 9.203 1 97.25 103 LEU A O 1
ATOM 798 N N . THR A 1 104 ? -8.867 15.484 7.434 1 97.75 104 THR A N 1
ATOM 799 C CA . THR A 1 104 ? -7.812 14.734 6.75 1 97.75 104 THR A CA 1
ATOM 800 C C . THR A 1 104 ? -7.043 15.641 5.793 1 97.75 104 THR A C 1
ATOM 802 O O . THR A 1 104 ? -7.5 16.734 5.461 1 97.75 104 THR A O 1
ATOM 805 N N . PHE A 1 105 ? -5.883 15.258 5.426 1 98.38 105 PHE A N 1
ATOM 806 C CA . PHE A 1 105 ? -5.109 15.922 4.379 1 98.38 105 PHE A CA 1
ATOM 807 C C . PHE A 1 105 ? -4.25 14.914 3.623 1 98.38 105 PHE A C 1
ATOM 809 O O . PHE A 1 105 ? -4.078 13.773 4.066 1 98.38 105 PHE A O 1
ATOM 816 N N . VAL A 1 106 ? -3.82 15.297 2.455 1 97.94 106 VAL A N 1
ATOM 817 C CA . VAL A 1 106 ? -2.992 14.445 1.604 1 97.94 106 VAL A CA 1
ATOM 818 C C . VAL A 1 106 ? -1.769 15.227 1.128 1 97.94 106 VAL A C 1
ATOM 820 O O . VAL A 1 106 ? -1.877 16.391 0.751 1 97.94 106 VAL A O 1
ATOM 823 N N . ILE A 1 107 ? -0.633 14.594 1.23 1 98.19 107 ILE A N 1
ATOM 824 C CA . ILE A 1 107 ? 0.571 15.156 0.632 1 98.19 107 ILE A CA 1
ATOM 825 C C . ILE A 1 107 ? 1.11 14.211 -0.437 1 98.19 107 ILE A C 1
ATOM 827 O O . ILE A 1 107 ? 0.643 13.07 -0.562 1 98.19 107 ILE A O 1
ATOM 831 N N . SER A 1 108 ? 2.016 14.711 -1.229 1 96.5 108 SER A N 1
ATOM 832 C CA . SER A 1 108 ? 2.734 13.938 -2.234 1 96.5 108 SER A CA 1
ATOM 833 C C . SER A 1 108 ? 4.168 13.664 -1.796 1 96.5 108 SER A C 1
ATOM 835 O O . SER A 1 108 ? 4.832 14.539 -1.233 1 96.5 108 SER A O 1
ATOM 837 N N . ASP A 1 109 ? 4.578 12.414 -2.076 1 96.44 109 ASP A N 1
ATOM 838 C CA . ASP A 1 109 ? 6.012 12.188 -1.914 1 96.44 109 ASP A CA 1
ATOM 839 C C . ASP A 1 109 ? 6.793 12.742 -3.1 1 96.44 109 ASP A C 1
ATOM 841 O O . ASP A 1 109 ? 6.25 13.5 -3.908 1 96.44 109 ASP A O 1
ATOM 845 N N . LEU A 1 110 ? 8.023 12.453 -3.277 1 94.56 110 LEU A N 1
ATOM 846 C CA . LEU A 1 110 ? 8.922 13.047 -4.27 1 94.56 110 LEU A CA 1
ATOM 847 C C . LEU A 1 110 ? 8.539 12.609 -5.676 1 94.56 110 LEU A C 1
ATOM 849 O O . LEU A 1 110 ? 8.938 13.234 -6.66 1 94.56 110 LEU A O 1
ATOM 853 N N . ASP A 1 111 ? 7.777 11.492 -5.789 1 94 111 ASP A N 1
ATOM 854 C CA . ASP A 1 111 ? 7.461 10.914 -7.094 1 94 111 ASP A CA 1
ATOM 855 C C . ASP A 1 111 ? 5.957 10.945 -7.355 1 94 111 ASP A C 1
ATOM 857 O O . ASP A 1 111 ? 5.473 10.312 -8.297 1 94 111 ASP A O 1
ATOM 861 N N . GLY A 1 112 ? 5.215 11.602 -6.457 1 93.12 112 GLY A N 1
ATOM 862 C CA . GLY A 1 112 ? 3.787 11.758 -6.691 1 93.12 112 GLY A CA 1
ATOM 863 C C . GLY A 1 112 ? 2.945 10.766 -5.906 1 93.12 112 GLY A C 1
ATOM 864 O O . GLY A 1 112 ? 1.714 10.805 -5.977 1 93.12 112 GLY A O 1
ATOM 865 N N . ASN A 1 113 ? 3.572 9.875 -5.191 1 95 113 ASN A N 1
ATOM 866 C CA . ASN A 1 113 ? 2.809 8.961 -4.34 1 95 113 ASN A CA 1
ATOM 867 C C . ASN A 1 113 ? 2.135 9.703 -3.189 1 95 113 ASN A C 1
ATOM 869 O O . ASN A 1 113 ? 2.703 10.641 -2.633 1 95 113 ASN A O 1
ATOM 873 N N . ARG A 1 114 ? 0.979 9.219 -2.805 1 96 114 ARG A N 1
ATOM 874 C CA . ARG A 1 114 ? 0.142 9.969 -1.877 1 96 114 ARG A CA 1
ATOM 875 C C . ARG A 1 114 ? 0.223 9.383 -0.47 1 96 114 ARG A C 1
ATOM 877 O O . ARG A 1 114 ? 0.169 8.164 -0.293 1 96 114 ARG A O 1
ATOM 884 N N . LEU A 1 115 ? 0.36 10.266 0.503 1 98.19 115 LEU A N 1
ATOM 885 C CA . LEU A 1 115 ? 0.23 9.961 1.924 1 98.19 115 LEU A CA 1
ATOM 886 C C . LEU A 1 115 ? -0.952 10.703 2.535 1 98.19 115 LEU A C 1
ATOM 888 O O . LEU A 1 115 ? -1.09 11.914 2.348 1 98.19 115 LEU A O 1
ATOM 892 N N . ARG A 1 116 ? -1.746 9.992 3.225 1 97.94 116 ARG A N 1
ATOM 893 C CA . ARG A 1 116 ? -2.906 10.602 3.871 1 97.94 116 ARG A CA 1
ATOM 894 C C . ARG A 1 116 ? -2.828 10.453 5.387 1 97.94 116 ARG A C 1
ATOM 896 O O . ARG A 1 116 ? -2.479 9.383 5.895 1 97.94 116 ARG A O 1
ATOM 903 N N . VAL A 1 117 ? -3.096 11.469 6.078 1 98.38 117 VAL A N 1
ATOM 904 C CA . VAL A 1 117 ? -3.305 11.438 7.52 1 98.38 117 VAL A CA 1
ATOM 905 C C . VAL A 1 117 ? -4.785 11.633 7.832 1 98.38 117 VAL A C 1
ATOM 907 O O . VAL A 1 117 ? -5.43 12.539 7.289 1 98.38 117 VAL A O 1
ATOM 910 N N . ALA A 1 118 ? -5.316 10.789 8.617 1 97.44 118 ALA A N 1
ATOM 911 C CA . ALA A 1 118 ? -6.746 10.797 8.914 1 97.44 118 ALA A CA 1
ATOM 912 C C . ALA A 1 118 ? -7.016 10.211 10.297 1 97.44 118 ALA A C 1
ATOM 914 O O . ALA A 1 118 ? -6.121 9.633 10.922 1 97.44 118 ALA A O 1
ATOM 915 N N . PRO A 1 119 ? -8.227 10.43 10.789 1 96.56 119 PRO A N 1
ATOM 916 C CA . PRO A 1 119 ? -8.555 9.836 12.094 1 96.56 119 PRO A CA 1
ATOM 917 C C . PRO A 1 119 ? -8.68 8.32 12.031 1 96.56 119 PRO A C 1
ATOM 919 O O . PRO A 1 119 ? -9.156 7.773 11.031 1 96.56 119 PRO A O 1
ATOM 922 N N . ALA A 1 120 ? -8.195 7.602 13.102 1 93.44 120 ALA A N 1
ATOM 923 C CA . ALA A 1 120 ? -8.312 6.148 13.203 1 93.44 120 ALA A CA 1
ATOM 924 C C . ALA A 1 120 ? -9.766 5.73 13.414 1 93.44 120 ALA A C 1
ATOM 926 O O . ALA A 1 120 ? -10.156 4.625 13.039 1 93.44 120 ALA A O 1
ATOM 927 N N . ASP A 1 121 ? -10.578 6.488 14.117 1 73.75 121 ASP A N 1
ATOM 928 C CA . ASP A 1 121 ? -11.945 6.148 14.484 1 73.75 121 ASP A CA 1
ATOM 929 C C . ASP A 1 121 ? -12.922 6.504 13.367 1 73.75 121 ASP A C 1
ATOM 931 O O . ASP A 1 121 ? -14.117 6.656 13.602 1 73.75 121 ASP A O 1
ATOM 935 N N . HIS A 1 122 ? -12.508 6.238 12.141 1 62.12 122 HIS A N 1
ATOM 936 C CA . HIS A 1 122 ? -13.469 6.582 11.109 1 62.12 122 HIS A CA 1
ATOM 937 C C . HIS A 1 122 ? -14.383 5.406 10.789 1 62.12 122 HIS A C 1
ATOM 939 O O . HIS A 1 122 ? -14.055 4.258 11.094 1 62.12 122 HIS A O 1
ATOM 945 N N . MET B 1 1 ? 7.176 8.562 16.703 1 82.88 1 MET B N 1
ATOM 946 C CA . MET B 1 1 ? 7.109 7.668 15.555 1 82.88 1 MET B CA 1
ATOM 947 C C . MET B 1 1 ? 5.691 7.609 14.992 1 82.88 1 MET B C 1
ATOM 949 O O . MET B 1 1 ? 4.727 7.473 15.742 1 82.88 1 MET B O 1
ATOM 953 N N . ARG B 1 2 ? 5.559 7.895 13.727 1 92.56 2 ARG B N 1
ATOM 954 C CA . ARG B 1 2 ? 4.281 7.895 13.023 1 92.56 2 ARG B CA 1
ATOM 955 C C . ARG B 1 2 ? 4.352 7.059 11.75 1 92.56 2 ARG B C 1
ATOM 957 O O . ARG B 1 2 ? 4.484 7.602 10.648 1 92.56 2 ARG B O 1
ATOM 964 N N . LEU B 1 3 ? 4.234 5.711 11.938 1 97 3 LEU B N 1
ATOM 965 C CA . LEU B 1 3 ? 4.34 4.797 10.805 1 97 3 LEU B CA 1
ATOM 966 C C . LEU B 1 3 ? 2.984 4.602 10.133 1 97 3 LEU B C 1
ATOM 968 O O . LEU B 1 3 ? 1.944 4.684 10.797 1 97 3 LEU B O 1
ATOM 972 N N . PRO B 1 4 ? 3.041 4.336 8.852 1 98.25 4 PRO B N 1
ATOM 973 C CA . PRO B 1 4 ? 1.773 4.027 8.188 1 98.25 4 PRO B CA 1
ATOM 974 C C . PRO B 1 4 ? 1.071 2.812 8.789 1 98.25 4 PRO B C 1
ATOM 976 O O . PRO B 1 4 ? 1.73 1.85 9.188 1 98.25 4 PRO B O 1
ATOM 979 N N . ASN B 1 5 ? -0.211 2.945 8.852 1 98.06 5 ASN B N 1
ATOM 980 C CA . ASN B 1 5 ? -0.978 1.823 9.383 1 98.06 5 ASN B CA 1
ATOM 981 C C . ASN B 1 5 ? -2.195 1.517 8.516 1 98.06 5 ASN B C 1
ATOM 983 O O . ASN B 1 5 ? -3.07 0.748 8.922 1 98.06 5 ASN B O 1
ATOM 987 N N . GLN B 1 6 ? -2.283 2.09 7.418 1 98.12 6 GLN B N 1
ATOM 988 C CA . GLN B 1 6 ? -3.312 1.791 6.43 1 98.12 6 GLN B CA 1
ATOM 989 C C . GLN B 1 6 ? -2.77 1.928 5.008 1 98.12 6 GLN B C 1
ATOM 991 O O . GLN B 1 6 ? -2.043 2.877 4.703 1 98.12 6 GLN B O 1
ATOM 996 N N . PHE B 1 7 ? -3.109 0.997 4.184 1 98.44 7 PHE B N 1
ATOM 997 C CA . PHE B 1 7 ? -2.859 1.082 2.75 1 98.44 7 PHE B CA 1
ATOM 998 C C . PHE B 1 7 ? -4.164 1 1.966 1 98.44 7 PHE B C 1
ATOM 1000 O O . PHE B 1 7 ? -4.848 -0.024 1.997 1 98.44 7 PHE B O 1
ATOM 1007 N N . LEU B 1 8 ? -4.422 2.09 1.337 1 96.81 8 LEU B N 1
ATOM 1008 C CA . LEU B 1 8 ? -5.719 2.25 0.691 1 96.81 8 LEU B CA 1
ATOM 1009 C C . LEU B 1 8 ? -5.594 2.111 -0.822 1 96.81 8 LEU B C 1
ATOM 1011 O O . LEU B 1 8 ? -4.777 2.793 -1.447 1 96.81 8 LEU B O 1
ATOM 1015 N N . ILE B 1 9 ? -6.359 1.189 -1.37 1 96.19 9 ILE B N 1
ATOM 1016 C CA . ILE B 1 9 ? -6.441 0.996 -2.814 1 96.19 9 ILE B CA 1
ATOM 1017 C C . ILE B 1 9 ? -7.797 1.487 -3.322 1 96.19 9 ILE B C 1
ATOM 1019 O O . ILE B 1 9 ? -8.836 1.145 -2.758 1 96.19 9 ILE B O 1
ATOM 1023 N N . TYR B 1 10 ? -7.746 2.301 -4.344 1 94.56 10 TYR B N 1
ATOM 1024 C CA . TYR B 1 10 ? -8.984 2.68 -5.016 1 94.56 10 TYR B CA 1
ATOM 1025 C C . TYR B 1 10 ? -9.484 1.552 -5.906 1 94.56 10 TYR B C 1
ATOM 1027 O O . TYR B 1 10 ? -8.719 0.967 -6.672 1 94.56 10 TYR B O 1
ATOM 1035 N N . VAL B 1 11 ? -10.742 1.32 -5.793 1 95.75 11 VAL B N 1
ATOM 1036 C CA . VAL B 1 11 ? -11.383 0.302 -6.617 1 95.75 11 VAL B CA 1
ATOM 1037 C C . VAL B 1 11 ? -12.703 0.839 -7.172 1 95.75 11 VAL B C 1
ATOM 1039 O O . VAL B 1 11 ? -13.273 1.787 -6.625 1 95.75 11 VAL B O 1
ATOM 1042 N N . SER B 1 12 ? -13.141 0.292 -8.273 1 94.5 12 SER B N 1
ATOM 1043 C CA . SER B 1 12 ? -14.383 0.747 -8.891 1 94.5 12 SER B CA 1
ATOM 1044 C C . SER B 1 12 ? -15.594 0.26 -8.109 1 94.5 12 SER B C 1
ATOM 1046 O O . SER B 1 12 ? -16.609 0.956 -8.031 1 94.5 12 SER B O 1
ATOM 1048 N N . ASP B 1 13 ? -15.523 -0.938 -7.523 1 95.75 13 ASP B N 1
ATOM 1049 C CA . ASP B 1 13 ? -16.578 -1.584 -6.746 1 95.75 13 ASP B CA 1
ATOM 1050 C C . ASP B 1 13 ? -15.992 -2.318 -5.539 1 95.75 13 ASP B C 1
ATOM 1052 O O . ASP B 1 13 ? -15.375 -3.373 -5.688 1 95.75 13 ASP B O 1
ATOM 1056 N N . ALA B 1 14 ? -16.234 -1.764 -4.344 1 96.88 14 ALA B N 1
ATOM 1057 C CA . ALA B 1 14 ? -15.586 -2.262 -3.131 1 96.88 14 ALA B CA 1
ATOM 1058 C C . ALA B 1 14 ? -16.016 -3.693 -2.828 1 96.88 14 ALA B C 1
ATOM 1060 O O . ALA B 1 14 ? -15.203 -4.52 -2.402 1 96.88 14 ALA B O 1
ATOM 1061 N N . ALA B 1 15 ? -17.266 -3.988 -3.074 1 97.31 15 ALA B N 1
ATOM 1062 C CA . ALA B 1 15 ? -17.766 -5.332 -2.793 1 97.31 15 ALA B CA 1
ATOM 1063 C C . ALA B 1 15 ? -17.109 -6.363 -3.701 1 97.31 15 ALA B C 1
ATOM 1065 O O . ALA B 1 15 ? -16.656 -7.414 -3.234 1 97.31 15 ALA B O 1
ATOM 1066 N N . SER B 1 16 ? -17.078 -6.082 -4.988 1 97.31 16 SER B N 1
ATOM 1067 C CA . SER B 1 16 ? -16.438 -6.98 -5.934 1 97.31 16 SER B CA 1
ATOM 1068 C C . SER B 1 16 ? -14.953 -7.137 -5.621 1 97.31 16 SER B C 1
ATOM 1070 O O . SER B 1 16 ? -14.406 -8.242 -5.691 1 97.31 16 SER B O 1
ATOM 1072 N N . ALA B 1 17 ? -14.344 -6.035 -5.312 1 97.44 17 ALA B N 1
ATOM 1073 C CA . ALA B 1 17 ? -12.93 -6.078 -4.953 1 97.44 17 ALA B CA 1
ATOM 1074 C C . ALA B 1 17 ? -12.711 -6.918 -3.695 1 97.44 17 ALA B C 1
ATOM 1076 O O . ALA B 1 17 ? -11.789 -7.738 -3.643 1 97.44 17 ALA B O 1
ATOM 1077 N N . ALA B 1 18 ? -13.539 -6.711 -2.707 1 98.25 18 ALA B N 1
ATOM 1078 C CA . ALA B 1 18 ? -13.422 -7.457 -1.456 1 98.25 18 ALA B CA 1
ATOM 1079 C C . ALA B 1 18 ? -13.57 -8.953 -1.695 1 98.25 18 ALA B C 1
ATOM 1081 O O . ALA B 1 18 ? -12.867 -9.766 -1.09 1 98.25 18 ALA B O 1
ATOM 1082 N N . ALA B 1 19 ? -14.484 -9.352 -2.512 1 98.19 19 ALA B N 1
ATOM 1083 C CA . ALA B 1 19 ? -14.656 -10.758 -2.861 1 98.19 19 ALA B CA 1
ATOM 1084 C C . ALA B 1 19 ? -13.414 -11.305 -3.559 1 98.19 19 ALA B C 1
ATOM 1086 O O . ALA B 1 19 ? -12.945 -12.398 -3.227 1 98.19 19 ALA B O 1
ATOM 1087 N N . PHE B 1 20 ? -12.93 -10.523 -4.473 1 98.5 20 PHE B N 1
ATOM 1088 C CA . PHE B 1 20 ? -11.727 -10.891 -5.215 1 98.5 20 PHE B CA 1
ATOM 1089 C C . PHE B 1 20 ? -10.547 -11.102 -4.27 1 98.5 20 PHE B C 1
ATOM 1091 O O . PHE B 1 20 ? -9.938 -12.172 -4.266 1 98.5 20 PHE B O 1
ATOM 1098 N N . TYR B 1 21 ? -10.219 -10.094 -3.492 1 98.69 21 TYR B N 1
ATOM 1099 C CA . TYR B 1 21 ? -9.094 -10.156 -2.559 1 98.69 21 TYR B CA 1
ATOM 1100 C C . TYR B 1 21 ? -9.32 -11.242 -1.513 1 98.69 21 TYR B C 1
ATOM 1102 O O . TYR B 1 21 ? -8.391 -11.969 -1.153 1 98.69 21 TYR B O 1
ATOM 1110 N N . GLY B 1 22 ? -10.555 -11.312 -1.028 1 98.31 22 GLY B N 1
ATOM 1111 C CA . GLY B 1 22 ? -10.867 -12.32 -0.031 1 98.31 22 GLY B CA 1
ATOM 1112 C C . GLY B 1 22 ? -10.594 -13.734 -0.505 1 98.31 22 GLY B C 1
ATOM 1113 O O . GLY B 1 22 ? -10.086 -14.562 0.257 1 98.31 22 GLY B O 1
ATOM 1114 N N . GLU B 1 23 ? -10.93 -14.039 -1.717 1 97.69 23 GLU B N 1
ATOM 1115 C CA . GLU B 1 23 ? -10.672 -15.352 -2.301 1 97.69 23 GLU B CA 1
ATOM 1116 C C . GLU B 1 23 ? -9.18 -15.641 -2.387 1 97.69 23 GLU B C 1
ATOM 1118 O O . GLU B 1 23 ? -8.734 -16.75 -2.08 1 97.69 23 GLU B O 1
ATOM 1123 N N . LEU B 1 24 ? -8.438 -14.672 -2.805 1 98.12 24 LEU B N 1
ATOM 1124 C CA . LEU B 1 24 ? -7 -14.867 -2.967 1 98.12 24 LEU B CA 1
ATOM 1125 C C . LEU B 1 24 ? -6.312 -15 -1.612 1 98.12 24 LEU B C 1
ATOM 1127 O O . LEU B 1 24 ? -5.422 -15.836 -1.445 1 98.12 24 LEU B O 1
ATOM 1131 N N . PHE B 1 25 ? -6.746 -14.125 -0.683 1 97.94 25 PHE B N 1
ATOM 1132 C CA . PHE B 1 25 ? -6.129 -14.102 0.638 1 97.94 25 PHE B CA 1
ATOM 1133 C C . PHE B 1 25 ? -6.66 -15.234 1.504 1 97.94 25 PHE B C 1
ATOM 1135 O O . PHE B 1 25 ? -6.078 -15.555 2.543 1 97.94 25 PHE B O 1
ATOM 1142 N N . ASP B 1 26 ? -7.703 -15.867 1.044 1 96.62 26 ASP B N 1
ATOM 1143 C CA . ASP B 1 26 ? -8.438 -16.797 1.898 1 96.62 26 ASP B CA 1
ATOM 1144 C C . ASP B 1 26 ? -8.727 -16.172 3.262 1 96.62 26 ASP B C 1
ATOM 1146 O O . ASP B 1 26 ? -8.398 -16.766 4.297 1 96.62 26 ASP B O 1
ATOM 1150 N N . ALA B 1 27 ? -9.258 -15 3.236 1 97 27 ALA B N 1
ATOM 1151 C CA . ALA B 1 27 ? -9.539 -14.203 4.434 1 97 27 ALA B CA 1
ATOM 1152 C C . ALA B 1 27 ? -10.844 -13.422 4.277 1 97 27 ALA B C 1
ATOM 1154 O O . ALA B 1 27 ? -11.211 -13.031 3.168 1 97 27 ALA B O 1
ATOM 1155 N N . LYS B 1 28 ? -11.469 -13.195 5.414 1 96.5 28 LYS B N 1
ATOM 1156 C CA . LYS B 1 28 ? -12.695 -12.398 5.422 1 96.5 28 LYS B CA 1
ATOM 1157 C C . LYS B 1 28 ? -12.398 -10.945 5.766 1 96.5 28 LYS B C 1
ATOM 1159 O O . LYS B 1 28 ? -11.711 -10.656 6.746 1 96.5 28 LYS B O 1
ATOM 1164 N N . PRO B 1 29 ? -12.898 -10.062 4.949 1 97.56 29 PRO B N 1
ATOM 1165 C CA . PRO B 1 29 ? -12.727 -8.641 5.254 1 97.56 29 PRO B CA 1
ATOM 1166 C C . PRO B 1 29 ? -13.742 -8.133 6.273 1 97.56 29 PRO B C 1
ATOM 1168 O O . PRO B 1 29 ? -14.68 -8.844 6.633 1 97.56 29 PRO B O 1
ATOM 1171 N N . GLU B 1 30 ? -13.461 -7.008 6.785 1 97.12 30 GLU B N 1
ATOM 1172 C CA . GLU B 1 30 ? -14.43 -6.234 7.555 1 97.12 30 GLU B CA 1
ATOM 1173 C C . GLU B 1 30 ? -15.125 -5.195 6.68 1 97.12 30 GLU B C 1
ATOM 1175 O O . GLU B 1 30 ? -14.469 -4.352 6.066 1 97.12 30 GLU B O 1
ATOM 1180 N N . VAL B 1 31 ? -16.422 -5.273 6.562 1 95.56 31 VAL B N 1
ATOM 1181 C CA . VAL B 1 31 ? -17.203 -4.312 5.793 1 95.56 31 VAL B CA 1
ATOM 1182 C C . VAL B 1 31 ? -17.625 -3.156 6.691 1 95.56 31 VAL B C 1
ATOM 1184 O O . VAL B 1 31 ? -18.562 -3.295 7.484 1 95.56 31 VAL B O 1
ATOM 1187 N N . LEU B 1 32 ? -16.969 -2.008 6.559 1 93.06 32 LEU B N 1
ATOM 1188 C CA . LEU B 1 32 ? -17.266 -0.868 7.414 1 93.06 32 LEU B CA 1
ATOM 1189 C C . LEU B 1 32 ? -18.344 0.015 6.777 1 93.06 32 LEU B C 1
ATOM 1191 O O . LEU B 1 32 ? -19.078 0.703 7.48 1 93.06 32 LEU B O 1
ATOM 1195 N N . SER B 1 33 ? -18.406 0.031 5.488 1 92.25 33 SER B N 1
ATOM 1196 C CA . SER B 1 33 ? -19.438 0.632 4.66 1 92.25 33 SER B CA 1
ATOM 1197 C C . SER B 1 33 ? -19.469 0.017 3.266 1 92.25 33 SER B C 1
ATOM 1199 O O . SER B 1 33 ? -18.531 -0.706 2.887 1 92.25 33 SER B O 1
ATOM 1201 N N . PRO B 1 34 ? -20.484 0.296 2.512 1 93.56 34 PRO B N 1
ATOM 1202 C CA . PRO B 1 34 ? -20.531 -0.261 1.157 1 93.56 34 PRO B CA 1
ATOM 1203 C C . PRO B 1 34 ? -19.344 0.155 0.304 1 93.56 34 PRO B C 1
ATOM 1205 O O . PRO B 1 34 ? -18.984 -0.537 -0.656 1 93.56 34 PRO B O 1
ATOM 1208 N N . ARG B 1 35 ? -18.734 1.226 0.648 1 94 35 ARG B N 1
ATOM 1209 C CA . ARG B 1 35 ? -17.688 1.746 -0.216 1 94 35 ARG B CA 1
ATOM 1210 C C . ARG B 1 35 ? -16.312 1.59 0.435 1 94 35 ARG B C 1
ATOM 1212 O O . ARG B 1 35 ? -15.289 1.94 -0.161 1 94 35 ARG B O 1
ATOM 1219 N N . TYR B 1 36 ? -16.297 1.089 1.65 1 95.56 36 TYR B N 1
ATOM 1220 C CA . TYR B 1 36 ? -15.062 1.021 2.412 1 95.56 36 TYR B CA 1
ATOM 1221 C C . TYR B 1 36 ? -14.945 -0.313 3.141 1 95.56 36 TYR B C 1
ATOM 1223 O O . TYR B 1 36 ? -15.672 -0.57 4.102 1 95.56 36 TYR B O 1
ATOM 1231 N N . ILE B 1 37 ? -14.008 -1.163 2.705 1 97.5 37 ILE B N 1
ATOM 1232 C CA . ILE B 1 37 ? -13.82 -2.523 3.199 1 97.5 37 ILE B CA 1
ATOM 1233 C C . ILE B 1 37 ? -12.352 -2.752 3.541 1 97.5 37 ILE B C 1
ATOM 1235 O O . ILE B 1 37 ? -11.461 -2.34 2.793 1 97.5 37 ILE B O 1
ATOM 1239 N N . THR B 1 38 ? -12.109 -3.406 4.719 1 98.06 38 THR B N 1
ATOM 1240 C CA . THR B 1 38 ? -10.719 -3.518 5.145 1 98.06 38 THR B CA 1
ATOM 1241 C C . THR B 1 38 ? -10.359 -4.969 5.445 1 98.06 38 THR B C 1
ATOM 1243 O O . THR B 1 38 ? -11.234 -5.785 5.73 1 98.06 38 THR B O 1
ATOM 1246 N N . PHE B 1 39 ? -9.125 -5.305 5.238 1 98.25 39 PHE B N 1
ATOM 1247 C CA . PHE B 1 39 ? -8.477 -6.516 5.723 1 98.25 39 PHE B CA 1
ATOM 1248 C C . PHE B 1 39 ? -7.496 -6.191 6.84 1 98.25 39 PHE B C 1
ATOM 1250 O O . PHE B 1 39 ? -6.609 -5.352 6.672 1 98.25 39 PHE B O 1
ATOM 1257 N N . ASP B 1 40 ? -7.68 -6.812 7.996 1 97.19 40 ASP B N 1
ATOM 1258 C CA . ASP B 1 40 ? -6.707 -6.688 9.078 1 97.19 40 ASP B CA 1
ATOM 1259 C C . ASP B 1 40 ? -5.445 -7.496 8.773 1 97.19 40 ASP B C 1
ATOM 1261 O O . ASP B 1 40 ? -5.508 -8.719 8.617 1 97.19 40 ASP B O 1
ATOM 1265 N N . LEU B 1 41 ? -4.266 -6.84 8.75 1 97.25 41 LEU B N 1
ATOM 1266 C CA . LEU B 1 41 ? -3.033 -7.516 8.359 1 97.25 41 LEU B CA 1
ATOM 1267 C C . LEU B 1 41 ? -2.193 -7.863 9.578 1 97.25 41 LEU B C 1
ATOM 1269 O O . LEU B 1 41 ? -1.134 -8.484 9.453 1 97.25 41 LEU B O 1
ATOM 1273 N N . GLY B 1 42 ? -2.658 -7.457 10.734 1 93.56 42 GLY B N 1
ATOM 1274 C CA . GLY B 1 42 ? -1.904 -7.637 11.969 1 93.56 42 GLY B CA 1
ATOM 1275 C C . GLY B 1 42 ? -1.096 -6.41 12.352 1 93.56 42 GLY B C 1
ATOM 1276 O O . GLY B 1 42 ? -0.786 -5.574 11.508 1 93.56 42 GLY B O 1
ATOM 1277 N N . GLY B 1 43 ? -0.769 -6.211 13.688 1 93.88 43 GLY B N 1
ATOM 1278 C CA . GLY B 1 43 ? 0.048 -5.109 14.172 1 93.88 43 GLY B CA 1
ATOM 1279 C C . GLY B 1 43 ? -0.623 -3.756 14.023 1 93.88 43 GLY B C 1
ATOM 1280 O O . GLY B 1 43 ? 0.049 -2.723 14.008 1 93.88 43 GLY B O 1
ATOM 1281 N N . GLY B 1 44 ? -1.882 -3.725 13.789 1 94.5 44 GLY B N 1
ATOM 1282 C CA . GLY B 1 44 ? -2.6 -2.469 13.633 1 94.5 44 GLY B CA 1
ATOM 1283 C C . GLY B 1 44 ? -2.59 -1.944 12.211 1 94.5 44 GLY B C 1
ATOM 1284 O O . GLY B 1 44 ? -3.059 -0.835 11.945 1 94.5 44 GLY B O 1
ATOM 1285 N N . VAL B 1 45 ? -2.055 -2.738 11.242 1 97.25 45 VAL B N 1
ATOM 1286 C CA . VAL B 1 45 ? -2.002 -2.334 9.844 1 97.25 45 VAL B CA 1
ATOM 1287 C C . VAL B 1 45 ? -3.178 -2.945 9.086 1 97.25 45 VAL B C 1
ATOM 1289 O O . VAL B 1 45 ? -3.516 -4.113 9.289 1 97.25 45 VAL B O 1
ATOM 1292 N N . VAL B 1 46 ? -3.809 -2.107 8.203 1 97.62 46 VAL B N 1
ATOM 1293 C CA . VAL B 1 46 ? -4.945 -2.607 7.438 1 97.62 46 VAL B CA 1
ATOM 1294 C C . VAL B 1 46 ? -4.734 -2.309 5.953 1 97.62 46 VAL B C 1
ATOM 1296 O O . VAL B 1 46 ? -4.074 -1.329 5.598 1 97.62 46 VAL B O 1
ATOM 1299 N N . LEU B 1 47 ? -5.18 -3.189 5.117 1 98.44 47 LEU B N 1
ATOM 1300 C CA . LEU B 1 47 ? -5.453 -2.895 3.717 1 98.44 47 LEU B CA 1
ATOM 1301 C C . LEU B 1 47 ? -6.895 -2.436 3.529 1 98.44 47 LEU B C 1
ATOM 1303 O O . LEU B 1 47 ? -7.828 -3.107 3.979 1 98.44 47 LEU B O 1
ATOM 1307 N N . ALA B 1 48 ? -7.043 -1.321 2.988 1 97.69 48 ALA B N 1
ATOM 1308 C CA . ALA B 1 48 ? -8.375 -0.774 2.764 1 97.69 48 ALA B CA 1
ATOM 1309 C C . ALA B 1 48 ? -8.695 -0.705 1.272 1 97.69 48 ALA B C 1
ATOM 1311 O O . ALA B 1 48 ? -7.836 -0.352 0.463 1 97.69 48 ALA B O 1
ATOM 1312 N N . LEU B 1 49 ? -9.852 -1.112 0.935 1 97 49 LEU B N 1
ATOM 1313 C CA . LEU B 1 49 ? -10.438 -0.959 -0.394 1 97 49 LEU B CA 1
ATOM 1314 C C . LEU B 1 49 ? -11.523 0.112 -0.39 1 97 49 LEU B C 1
ATOM 1316 O O . LEU B 1 49 ? -12.461 0.048 0.407 1 97 49 LEU B O 1
ATOM 1320 N N . TRP B 1 50 ? -11.383 1.079 -1.268 1 94.94 50 TRP B N 1
ATOM 1321 C CA . TRP B 1 50 ? -12.297 2.215 -1.245 1 94.94 50 TRP B CA 1
ATOM 1322 C C . TRP B 1 50 ? -12.812 2.533 -2.646 1 94.94 50 TRP B C 1
ATOM 1324 O O . TRP B 1 50 ? -12.016 2.732 -3.57 1 94.94 50 TRP B O 1
ATOM 1334 N N . SER B 1 51 ? -14.055 2.645 -2.854 1 93.62 51 SER B N 1
ATOM 1335 C CA . SER B 1 51 ? -14.648 2.947 -4.152 1 93.62 51 SER B CA 1
ATOM 1336 C C . SER B 1 51 ? -15.195 4.371 -4.195 1 93.62 51 SER B C 1
ATOM 1338 O O . SER B 1 51 ? -15.891 4.75 -5.141 1 93.62 51 SER B O 1
ATOM 1340 N N . GLY B 1 52 ? -14.898 5.18 -3.254 1 81.75 52 GLY B N 1
ATOM 1341 C CA . GLY B 1 52 ? -15.445 6.523 -3.193 1 81.75 52 GLY B CA 1
ATOM 1342 C C . GLY B 1 52 ? -14.789 7.477 -4.176 1 81.75 52 GLY B C 1
ATOM 1343 O O . GLY B 1 52 ? -15.383 8.492 -4.547 1 81.75 52 GLY B O 1
ATOM 1344 N N . LYS B 1 53 ? -13.586 7.316 -4.535 1 71.88 53 LYS B N 1
ATOM 1345 C CA . LYS B 1 53 ? -12.875 8.172 -5.484 1 71.88 53 LYS B CA 1
ATOM 1346 C C . LYS B 1 53 ? -12.461 7.383 -6.723 1 71.88 53 LYS B C 1
ATOM 1348 O O . LYS B 1 53 ? -11.336 7.535 -7.215 1 71.88 53 LYS B O 1
ATOM 1353 N N . SER B 1 54 ? -13.344 6.648 -7.285 1 65.25 54 SER B N 1
ATOM 1354 C CA . SER B 1 54 ? -13.023 5.68 -8.328 1 65.25 54 SER B CA 1
ATOM 1355 C C . SER B 1 54 ? -12.992 6.34 -9.703 1 65.25 54 SER B C 1
ATOM 1357 O O . SER B 1 54 ? -12.75 5.672 -10.711 1 65.25 54 SER B O 1
ATOM 1359 N N . ARG B 1 55 ? -13.266 7.652 -9.844 1 58.84 55 ARG B N 1
ATOM 1360 C CA . ARG B 1 55 ? -13.578 8.188 -11.164 1 58.84 55 ARG B CA 1
ATOM 1361 C C . ARG B 1 55 ? -12.406 7.98 -12.125 1 58.84 55 ARG B C 1
ATOM 1363 O O . ARG B 1 55 ? -12.609 7.91 -13.344 1 58.84 55 ARG B O 1
ATOM 1370 N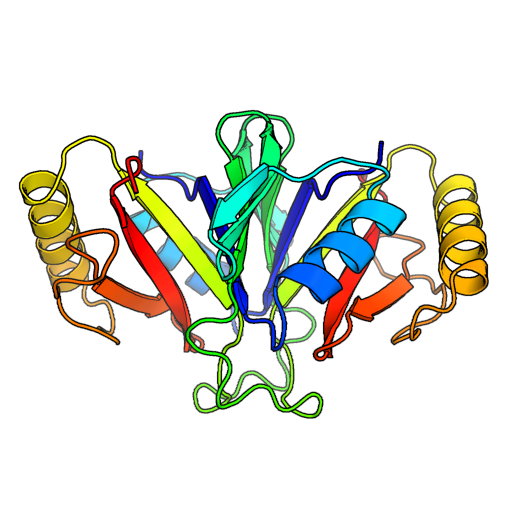 N . ASP B 1 56 ? -11.391 7.637 -11.633 1 64.5 56 ASP B N 1
ATOM 1371 C CA . ASP B 1 56 ? -10.367 7.633 -12.672 1 64.5 56 ASP B CA 1
ATOM 1372 C C . ASP B 1 56 ? -9.516 6.363 -12.602 1 64.5 56 ASP B C 1
ATOM 1374 O O . ASP B 1 56 ? -8.305 6.406 -12.82 1 64.5 56 ASP B O 1
ATOM 1378 N N . LEU B 1 57 ? -10.336 5.309 -12.516 1 76.69 57 LEU B N 1
ATOM 1379 C CA . LEU B 1 57 ? -9.586 4.059 -12.469 1 76.69 57 LEU B CA 1
ATOM 1380 C C . LEU B 1 57 ? -9.43 3.461 -13.859 1 76.69 57 LEU B C 1
ATOM 1382 O O . LEU B 1 57 ? -10.398 2.947 -14.43 1 76.69 57 LEU B O 1
ATOM 1386 N N . ASP B 1 58 ? -8.484 4.016 -14.562 1 75.88 58 ASP B N 1
ATOM 1387 C CA . ASP B 1 58 ? -8.109 3.457 -15.859 1 75.88 58 ASP B CA 1
ATOM 1388 C C . ASP B 1 58 ? -7.09 2.336 -15.703 1 75.88 58 ASP B C 1
ATOM 1390 O O . ASP B 1 58 ? -5.969 2.57 -15.242 1 75.88 58 ASP B O 1
ATOM 1394 N N . PRO B 1 59 ? -7.535 1.113 -16.078 1 72.25 59 PRO B N 1
ATOM 1395 C CA . PRO B 1 59 ? -6.609 -0.012 -15.93 1 72.25 59 PRO B CA 1
ATOM 1396 C C . PRO B 1 59 ? -5.309 0.184 -16.703 1 72.25 59 PRO B C 1
ATOM 1398 O O . PRO B 1 59 ? -4.309 -0.476 -16.406 1 72.25 59 PRO B O 1
ATOM 1401 N N . ALA B 1 60 ? -5.367 1.093 -17.594 1 75.75 60 ALA B N 1
ATOM 1402 C CA . ALA B 1 60 ? -4.172 1.327 -18.406 1 75.75 60 ALA B CA 1
ATOM 1403 C C . ALA B 1 60 ? -3.217 2.289 -17.703 1 75.75 60 ALA B C 1
ATOM 1405 O O . ALA B 1 60 ? -2.059 2.428 -18.109 1 75.75 60 ALA B O 1
ATOM 1406 N N . THR B 1 61 ? -3.816 2.887 -16.719 1 81.56 61 THR B N 1
ATOM 1407 C CA . THR B 1 61 ? -2.951 3.791 -15.969 1 81.56 61 THR B CA 1
ATOM 1408 C C . THR B 1 61 ? -1.801 3.025 -15.32 1 81.56 61 THR B C 1
ATOM 1410 O O . THR B 1 61 ? -2.023 2.037 -14.617 1 81.56 61 THR B O 1
ATOM 1413 N N . PRO B 1 62 ? -0.596 3.439 -15.656 1 83.62 62 PRO B N 1
ATOM 1414 C CA . PRO B 1 62 ? 0.531 2.768 -15.008 1 83.62 62 PRO B CA 1
ATOM 1415 C C . PRO B 1 62 ? 0.42 2.771 -13.484 1 83.62 62 PRO B C 1
ATOM 1417 O O . PRO B 1 62 ? -0.051 3.75 -12.898 1 83.62 62 PRO B O 1
ATOM 1420 N N . ARG B 1 63 ? 0.803 1.637 -12.953 1 85.94 63 ARG B N 1
ATOM 1421 C CA . ARG B 1 63 ? 0.779 1.512 -11.5 1 85.94 63 ARG B CA 1
ATOM 1422 C C . ARG B 1 63 ? 2.18 1.651 -10.914 1 85.94 63 ARG B C 1
ATOM 1424 O O . ARG B 1 63 ? 3.148 1.139 -11.477 1 85.94 63 ARG B O 1
ATOM 1431 N N . ASN B 1 64 ? 2.221 2.35 -9.781 1 89.56 64 ASN B N 1
ATOM 1432 C CA . ASN B 1 64 ? 3.5 2.578 -9.117 1 89.56 64 ASN B CA 1
ATOM 1433 C C . ASN B 1 64 ? 3.531 1.939 -7.734 1 89.56 64 ASN B C 1
ATOM 1435 O O . ASN B 1 64 ? 4.281 2.381 -6.859 1 89.56 64 ASN B O 1
ATOM 1439 N N . PHE B 1 65 ? 2.74 1.011 -7.539 1 93.56 65 PHE B N 1
ATOM 1440 C CA . PHE B 1 65 ? 2.689 0.308 -6.262 1 93.56 65 PHE B CA 1
ATOM 1441 C C . PHE B 1 65 ? 2.332 -1.159 -6.465 1 93.56 65 PHE B C 1
ATOM 1443 O O . PHE B 1 65 ? 1.739 -1.523 -7.48 1 93.56 65 PHE B O 1
ATOM 1450 N N . GLU B 1 66 ? 2.727 -1.97 -5.543 1 96.06 66 GLU B N 1
ATOM 1451 C CA . GLU B 1 66 ? 2.354 -3.381 -5.52 1 96.06 66 GLU B CA 1
ATOM 1452 C C . GLU B 1 66 ? 1.98 -3.832 -4.109 1 96.06 66 GLU B C 1
ATOM 1454 O O . GLU B 1 66 ? 2.619 -3.428 -3.135 1 96.06 66 GLU B O 1
ATOM 1459 N N . VAL B 1 67 ? 0.93 -4.617 -4.043 1 98.25 67 VAL B N 1
ATOM 1460 C CA . VAL B 1 67 ? 0.613 -5.379 -2.838 1 98.25 67 VAL B CA 1
ATOM 1461 C C . VAL B 1 67 ? 1.352 -6.715 -2.859 1 98.25 67 VAL B C 1
ATOM 1463 O O . VAL B 1 67 ? 1.096 -7.559 -3.723 1 98.25 67 VAL B O 1
ATOM 1466 N N . GLY B 1 68 ? 2.211 -6.883 -1.886 1 98.06 68 GLY B N 1
ATOM 1467 C CA . GLY B 1 68 ? 3.084 -8.047 -1.925 1 98.06 68 GLY B CA 1
ATOM 1468 C C . GLY B 1 68 ? 2.717 -9.102 -0.9 1 98.06 68 GLY B C 1
ATOM 1469 O O . GLY B 1 68 ? 2.336 -8.773 0.226 1 98.06 68 GLY B O 1
ATOM 1470 N N . ILE B 1 69 ? 2.768 -10.305 -1.303 1 98.25 69 ILE B N 1
ATOM 1471 C CA . ILE B 1 69 ? 2.734 -11.477 -0.439 1 98.25 69 ILE B CA 1
ATOM 1472 C C . ILE B 1 69 ? 4.066 -12.219 -0.523 1 98.25 69 ILE B C 1
ATOM 1474 O O . ILE B 1 69 ? 4.344 -12.898 -1.513 1 98.25 69 ILE B O 1
ATOM 1478 N N . LEU B 1 70 ? 4.855 -11.977 0.473 1 97.38 70 LEU B N 1
ATOM 1479 C CA . LEU B 1 70 ? 6.148 -12.648 0.569 1 97.38 70 LEU B CA 1
ATOM 1480 C C . LEU B 1 70 ? 6.02 -13.969 1.318 1 97.38 70 LEU B C 1
ATOM 1482 O O . LEU B 1 70 ? 5.52 -14.008 2.445 1 97.38 70 LEU B O 1
ATOM 1486 N N . VAL B 1 71 ? 6.492 -15.023 0.706 1 97.06 71 VAL B N 1
ATOM 1487 C CA . VAL B 1 71 ? 6.289 -16.344 1.289 1 97.06 71 VAL B CA 1
ATOM 1488 C C . VAL B 1 71 ? 7.637 -16.969 1.636 1 97.06 71 VAL B C 1
ATOM 1490 O O . VAL B 1 71 ? 8.648 -16.672 1.002 1 97.06 71 VAL B O 1
ATOM 1493 N N . ASP B 1 72 ? 7.609 -17.891 2.613 1 94.88 72 ASP B N 1
ATOM 1494 C CA . ASP B 1 72 ? 8.836 -18.5 3.113 1 94.88 72 ASP B CA 1
ATOM 1495 C C . ASP B 1 72 ? 9.023 -19.891 2.525 1 94.88 72 ASP B C 1
ATOM 1497 O O . ASP B 1 72 ? 10.07 -20.531 2.725 1 94.88 72 ASP B O 1
ATOM 1501 N N . GLY B 1 73 ? 8.094 -20.422 1.753 1 92.38 73 GLY B N 1
ATOM 1502 C CA . GLY B 1 73 ? 8.125 -21.797 1.266 1 92.38 73 GLY B CA 1
ATOM 1503 C C . GLY B 1 73 ? 8.883 -21.953 -0.035 1 92.38 73 GLY B C 1
ATOM 1504 O O . GLY B 1 73 ? 8.914 -23.031 -0.617 1 92.38 73 GLY B O 1
ATOM 1505 N N . GLY B 1 74 ? 9.5 -20.844 -0.551 1 89.31 74 GLY B N 1
ATOM 1506 C CA . GLY B 1 74 ? 10.344 -20.891 -1.732 1 89.31 74 GLY B CA 1
ATOM 1507 C C . GLY B 1 74 ? 9.562 -21.016 -3.023 1 89.31 74 GLY B C 1
ATOM 1508 O O . GLY B 1 74 ? 8.383 -20.641 -3.078 1 89.31 74 GLY B O 1
ATOM 1509 N N . SER B 1 75 ? 10.258 -21.547 -4.043 1 94.88 75 SER B N 1
ATOM 1510 C CA . SER B 1 75 ? 9.719 -21.562 -5.398 1 94.88 75 SER B CA 1
ATOM 1511 C C . SER B 1 75 ? 8.516 -22.5 -5.5 1 94.88 75 SER B C 1
ATOM 1513 O O . SER B 1 75 ? 7.578 -22.234 -6.254 1 94.88 75 SER B O 1
ATOM 1515 N N . ASN B 1 76 ? 8.516 -23.562 -4.785 1 96.44 76 ASN B N 1
ATOM 1516 C CA . ASN B 1 76 ? 7.402 -24.5 -4.844 1 96.44 76 ASN B CA 1
ATOM 1517 C C . ASN B 1 76 ? 6.105 -23.875 -4.348 1 96.44 76 ASN B C 1
ATOM 1519 O O . ASN B 1 76 ? 5.051 -24.047 -4.961 1 96.44 76 ASN B O 1
ATOM 1523 N N . GLU B 1 77 ? 6.234 -23.188 -3.283 1 97.31 77 GLU B N 1
ATOM 1524 C CA . GLU 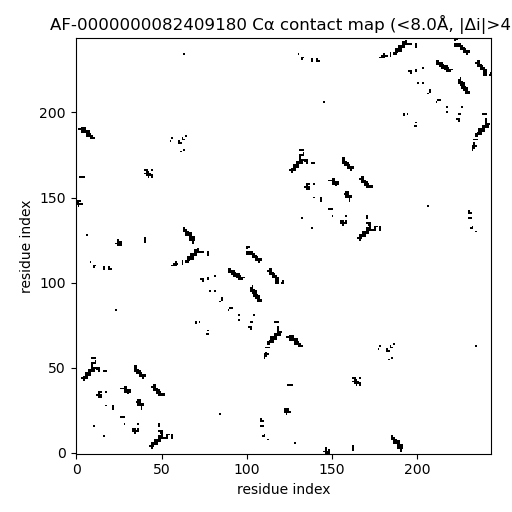B 1 77 ? 5.051 -22.516 -2.758 1 97.31 77 GLU B CA 1
ATOM 1525 C C . GLU B 1 77 ? 4.555 -21.438 -3.719 1 97.31 77 GLU B C 1
ATOM 1527 O O . GLU B 1 77 ? 3.346 -21.297 -3.922 1 97.31 77 GLU B O 1
ATOM 1532 N N . ILE B 1 78 ? 5.453 -20.734 -4.332 1 98.12 78 ILE B N 1
ATOM 1533 C CA . ILE B 1 78 ? 5.098 -19.656 -5.246 1 98.12 78 ILE B CA 1
ATOM 1534 C C . ILE B 1 78 ? 4.395 -20.234 -6.473 1 98.12 78 ILE B C 1
ATOM 1536 O O . ILE B 1 78 ? 3.365 -19.703 -6.91 1 98.12 78 ILE B O 1
ATOM 1540 N N . ARG B 1 79 ? 4.891 -21.328 -6.98 1 98.38 79 ARG B N 1
ATOM 1541 C CA . ARG B 1 79 ? 4.254 -21.969 -8.133 1 98.38 79 ARG B CA 1
ATOM 1542 C C . ARG B 1 79 ? 2.871 -22.484 -7.766 1 98.38 79 ARG B C 1
ATOM 1544 O O . ARG B 1 79 ? 1.935 -22.391 -8.562 1 98.38 79 ARG B O 1
ATOM 1551 N N . ALA B 1 80 ? 2.762 -23.047 -6.586 1 98.38 80 ALA B N 1
ATOM 1552 C CA . ALA B 1 80 ? 1.465 -23.547 -6.137 1 98.38 80 ALA B CA 1
ATOM 1553 C C . ALA B 1 80 ? 0.441 -22.422 -6.047 1 98.38 80 ALA B C 1
ATOM 1555 O O . ALA B 1 80 ? -0.713 -22.578 -6.445 1 98.38 80 ALA B O 1
ATOM 1556 N N . ILE B 1 81 ? 0.881 -21.281 -5.531 1 98.44 81 ILE B N 1
ATOM 1557 C CA . ILE B 1 81 ? 0.001 -20.125 -5.43 1 98.44 81 ILE B CA 1
ATOM 1558 C C . ILE B 1 81 ? -0.381 -19.641 -6.824 1 98.44 81 ILE B C 1
ATOM 1560 O O . ILE B 1 81 ? -1.542 -19.312 -7.082 1 98.44 81 ILE B O 1
ATOM 1564 N N . TYR B 1 82 ? 0.581 -19.609 -7.664 1 98.62 82 TYR B N 1
ATOM 1565 C CA . TYR B 1 82 ? 0.316 -19.203 -9.039 1 98.62 82 TYR B CA 1
ATOM 1566 C C . TYR B 1 82 ? -0.765 -20.078 -9.664 1 98.62 82 TYR B C 1
ATOM 1568 O O . TYR B 1 82 ? -1.737 -19.562 -10.227 1 98.62 82 TYR B O 1
ATOM 1576 N N . ASP B 1 83 ? -0.595 -21.391 -9.57 1 98.62 83 ASP B N 1
ATOM 1577 C CA . ASP B 1 83 ? -1.552 -22.328 -10.141 1 98.62 83 ASP B CA 1
ATOM 1578 C C . ASP B 1 83 ? -2.941 -22.141 -9.539 1 98.62 83 ASP B C 1
ATOM 1580 O O . ASP B 1 83 ? -3.943 -22.141 -10.258 1 98.62 83 ASP B O 1
ATOM 1584 N N . GLU B 1 84 ? -2.938 -22 -8.297 1 98.44 84 GLU B N 1
ATOM 1585 C CA . GLU B 1 84 ? -4.199 -21.781 -7.598 1 98.44 84 GLU B CA 1
ATOM 1586 C C . GLU B 1 84 ? -4.898 -20.531 -8.102 1 98.44 84 GLU B C 1
ATOM 1588 O O . GLU B 1 84 ? -6.102 -20.531 -8.359 1 98.44 84 GLU B O 1
ATOM 1593 N N . TRP B 1 85 ? -4.16 -19.422 -8.188 1 98.38 85 TRP B N 1
ATOM 1594 C CA . TRP B 1 85 ? -4.746 -18.141 -8.578 1 98.38 85 TRP B CA 1
ATOM 1595 C C . TRP B 1 85 ? -5.188 -18.156 -10.039 1 98.38 85 TRP B C 1
ATOM 1597 O O . TRP B 1 85 ? -6.242 -17.625 -10.383 1 98.38 85 TRP B O 1
ATOM 1607 N N . VAL B 1 86 ? -4.41 -18.75 -10.883 1 98.25 86 VAL B N 1
ATOM 1608 C CA . VAL B 1 86 ? -4.785 -18.875 -12.289 1 98.25 86 VAL B CA 1
ATOM 1609 C C . VAL B 1 86 ? -6.078 -19.672 -12.414 1 98.25 86 VAL B C 1
ATOM 1611 O O . VAL B 1 86 ? -6.949 -19.344 -13.219 1 98.25 86 VAL B O 1
ATOM 1614 N N . ALA B 1 87 ? -6.215 -20.703 -11.641 1 98.12 87 ALA B N 1
ATOM 1615 C CA . ALA B 1 87 ? -7.43 -21.516 -11.641 1 98.12 87 ALA B CA 1
ATOM 1616 C C . ALA B 1 87 ? -8.648 -20.688 -11.234 1 98.12 87 ALA B C 1
ATOM 1618 O O . ALA B 1 87 ? -9.773 -21.016 -11.609 1 98.12 87 ALA B O 1
ATOM 1619 N N . LYS B 1 88 ? -8.398 -19.672 -10.492 1 97.38 88 LYS B N 1
ATOM 1620 C CA . LYS B 1 88 ? -9.477 -18.781 -10.047 1 97.38 88 LYS B CA 1
ATOM 1621 C C . LYS B 1 88 ? -9.781 -17.719 -11.102 1 97.38 88 LYS B C 1
ATOM 1623 O O . LYS B 1 88 ? -10.703 -16.922 -10.93 1 97.38 88 LYS B O 1
ATOM 1628 N N . GLY B 1 89 ? -9 -17.625 -12.109 1 97.44 89 GLY B N 1
ATOM 1629 C CA . GLY B 1 89 ? -9.312 -16.781 -13.242 1 97.44 89 GLY B CA 1
ATOM 1630 C C . GLY B 1 89 ? -8.695 -15.398 -13.148 1 97.44 89 GLY B C 1
ATOM 1631 O O . GLY B 1 89 ? -9.18 -14.445 -13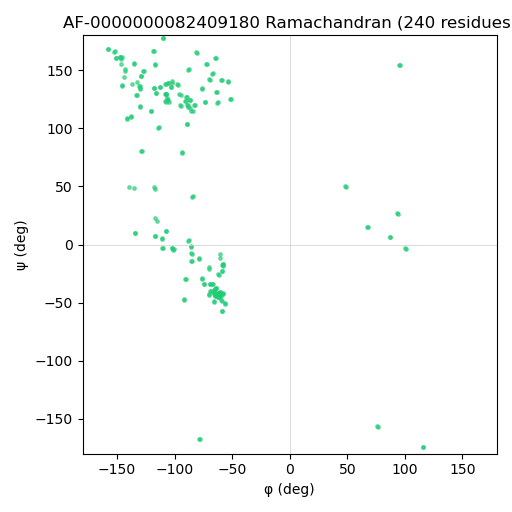.766 1 97.44 89 GLY B O 1
ATOM 1632 N N . VAL B 1 90 ? -7.617 -15.258 -12.453 1 97.88 90 VAL B N 1
ATOM 1633 C CA . VAL B 1 90 ? -6.984 -13.953 -12.305 1 97.88 90 VAL B CA 1
ATOM 1634 C C . VAL B 1 90 ? -6.332 -13.539 -13.625 1 97.88 90 VAL B C 1
ATOM 1636 O O . VAL B 1 90 ? -6.051 -14.391 -14.477 1 97.88 90 VAL B O 1
ATOM 1639 N N . GLU B 1 91 ? -6.18 -12.234 -13.82 1 97.69 91 GLU B N 1
ATOM 1640 C CA . GLU B 1 91 ? -5.371 -11.711 -14.914 1 97.69 91 GLU B CA 1
ATOM 1641 C C . GLU B 1 91 ? -3.889 -11.695 -14.547 1 97.69 91 GLU B C 1
ATOM 1643 O O . GLU B 1 91 ? -3.484 -11.008 -13.602 1 97.69 91 GLU B O 1
ATOM 1648 N N . VAL B 1 92 ? -3.082 -12.43 -15.336 1 98.25 92 VAL B N 1
ATOM 1649 C CA . VAL B 1 92 ? -1.649 -12.508 -15.07 1 98.25 92 VAL B CA 1
ATOM 1650 C C . VAL B 1 92 ? -0.935 -11.344 -15.75 1 98.25 92 VAL B C 1
ATOM 1652 O O . VAL B 1 92 ? -1.101 -11.117 -16.953 1 98.25 92 VAL B O 1
ATOM 1655 N N . VAL B 1 93 ? -0.221 -10.594 -15.016 1 96.69 93 VAL B N 1
ATOM 1656 C CA . VAL B 1 93 ? 0.572 -9.484 -15.531 1 96.69 93 VAL B CA 1
ATOM 1657 C C . VAL B 1 93 ? 1.983 -9.969 -15.859 1 96.69 93 VAL B C 1
ATOM 1659 O O . VAL B 1 93 ? 2.525 -9.648 -16.922 1 96.69 93 VAL B O 1
ATOM 166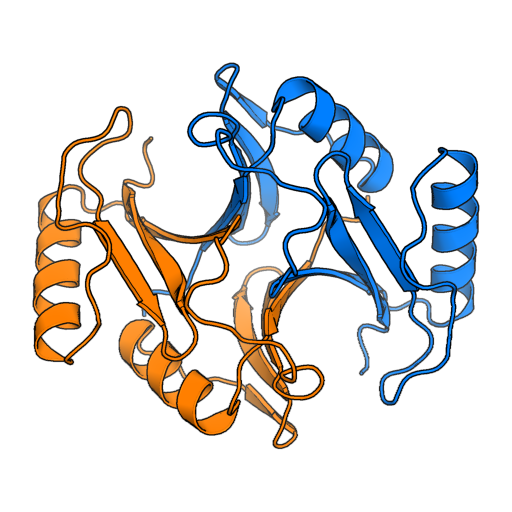2 N N . GLU B 1 94 ? 2.576 -10.672 -14.969 1 97.38 94 GLU B N 1
ATOM 1663 C CA . GLU B 1 94 ? 3.863 -11.344 -15.148 1 97.38 94 GLU B CA 1
ATOM 1664 C C . GLU B 1 94 ? 3.787 -12.805 -14.719 1 97.38 94 GLU B C 1
ATOM 1666 O O . GLU B 1 94 ? 3.504 -13.109 -13.562 1 97.38 94 GLU B O 1
ATOM 1671 N N . GLU B 1 95 ? 4.039 -13.68 -15.641 1 98.5 95 GLU B N 1
ATOM 1672 C CA . GLU B 1 95 ? 4.133 -15.094 -15.305 1 98.5 95 GLU B CA 1
ATOM 1673 C C . GLU B 1 95 ? 5.32 -15.359 -14.383 1 98.5 95 GLU B C 1
ATOM 1675 O O . GLU B 1 95 ? 6.215 -14.523 -14.258 1 98.5 95 GLU B O 1
ATOM 1680 N N . PRO B 1 96 ? 5.234 -16.562 -13.688 1 98.38 96 PRO B N 1
ATOM 1681 C CA . PRO B 1 96 ? 6.391 -16.859 -12.836 1 98.38 96 PRO B CA 1
ATOM 1682 C C . PRO B 1 96 ? 7.715 -16.734 -13.578 1 98.38 96 PRO B C 1
ATOM 1684 O O . PRO B 1 96 ? 7.871 -17.297 -14.672 1 98.38 96 PRO B O 1
ATOM 1687 N N . ASN B 1 97 ? 8.578 -15.938 -13.039 1 98 97 ASN B N 1
ATOM 1688 C CA . ASN B 1 97 ? 9.898 -15.688 -13.609 1 98 97 ASN B CA 1
ATOM 1689 C C . ASN B 1 97 ? 10.938 -15.445 -12.516 1 98 97 ASN B C 1
ATOM 1691 O O . ASN B 1 97 ? 10.594 -15.086 -11.391 1 98 97 ASN B O 1
ATOM 1695 N N . GLU B 1 98 ? 12.195 -15.609 -12.852 1 95.19 98 GLU B N 1
ATOM 1696 C CA . GLU B 1 98 ? 13.273 -15.367 -11.906 1 95.19 98 GLU B CA 1
ATOM 1697 C C . GLU B 1 98 ? 13.719 -13.906 -11.93 1 95.19 98 GLU B C 1
ATOM 1699 O O . GLU B 1 98 ? 14.039 -13.367 -13 1 95.19 98 GLU B O 1
ATOM 1704 N N . ASP B 1 99 ? 13.586 -13.297 -10.781 1 90.5 99 ASP B N 1
ATOM 1705 C CA . ASP B 1 99 ? 14.172 -11.977 -10.586 1 90.5 99 ASP B CA 1
ATOM 1706 C C . ASP B 1 99 ? 15.359 -12.031 -9.625 1 90.5 99 ASP B C 1
ATOM 1708 O O . ASP B 1 99 ? 15.734 -13.109 -9.156 1 90.5 99 ASP B O 1
ATOM 1712 N N . VAL B 1 100 ? 16 -10.891 -9.406 1 83.81 100 VAL B N 1
ATOM 1713 C CA . VAL B 1 100 ? 17.172 -10.82 -8.547 1 83.81 100 VAL B CA 1
ATOM 1714 C C . VAL B 1 100 ? 16.828 -11.312 -7.141 1 83.81 100 VAL B C 1
ATOM 1716 O O . VAL B 1 100 ? 17.688 -11.82 -6.422 1 83.81 100 VAL B O 1
ATOM 1719 N N . PHE B 1 101 ? 15.57 -11.367 -6.797 1 87.94 101 PHE B N 1
ATOM 1720 C CA . PHE B 1 101 ? 15.156 -11.734 -5.449 1 87.94 101 PHE B CA 1
ATOM 1721 C C . PHE B 1 101 ? 14.469 -13.094 -5.445 1 87.94 101 PHE B C 1
ATOM 1723 O O . PHE B 1 101 ? 13.93 -13.523 -4.422 1 87.94 101 PHE B O 1
ATOM 1730 N N . GLY B 1 102 ? 14.445 -13.75 -6.582 1 92.44 102 GLY B N 1
ATOM 1731 C CA . GLY B 1 102 ? 13.883 -15.086 -6.676 1 92.44 102 GLY B CA 1
ATOM 1732 C C . GLY B 1 102 ? 12.656 -15.156 -7.562 1 92.44 102 GLY B C 1
ATOM 1733 O O . GLY B 1 102 ? 12.312 -14.188 -8.234 1 92.44 102 GLY B O 1
ATOM 1734 N N . LEU B 1 103 ? 12.039 -16.375 -7.562 1 97.25 103 LEU B N 1
ATOM 1735 C CA . LEU B 1 103 ? 10.859 -16.625 -8.391 1 97.25 103 LEU B CA 1
ATOM 1736 C C . LEU B 1 103 ? 9.703 -15.727 -7.957 1 97.25 103 LEU B C 1
ATOM 1738 O O . LEU B 1 103 ? 9.43 -15.586 -6.762 1 97.25 103 LEU B O 1
ATOM 1742 N N . THR B 1 104 ? 9.094 -15.086 -8.891 1 97.75 104 THR B N 1
ATOM 1743 C CA . THR B 1 104 ? 8 -14.172 -8.562 1 97.75 104 THR B CA 1
ATOM 1744 C C . THR B 1 104 ? 7 -14.094 -9.711 1 97.75 104 THR B C 1
ATOM 1746 O O . THR B 1 104 ? 7.297 -14.508 -10.828 1 97.75 104 THR B O 1
ATOM 1749 N N . PHE B 1 105 ? 5.836 -13.664 -9.445 1 98.38 105 PHE B N 1
ATOM 1750 C CA . PHE B 1 105 ? 4.836 -13.352 -10.461 1 98.38 105 PHE B CA 1
ATOM 1751 C C . PHE B 1 105 ? 3.941 -12.203 -10.016 1 98.38 105 PHE B C 1
ATOM 1753 O O . PHE B 1 105 ? 3.949 -11.828 -8.836 1 98.38 105 PHE B O 1
ATOM 1760 N N . VAL B 1 106 ? 3.281 -11.602 -10.961 1 97.94 106 VAL B N 1
ATOM 1761 C CA . VAL B 1 106 ? 2.391 -10.477 -10.695 1 97.94 106 VAL B CA 1
ATOM 1762 C C . VAL B 1 106 ? 1.041 -10.719 -11.367 1 97.94 106 VAL B C 1
ATOM 1764 O O . VAL B 1 106 ? 0.982 -11.172 -12.516 1 97.94 106 VAL B O 1
ATOM 1767 N N . ILE B 1 107 ? -0.002 -10.469 -10.617 1 98.19 107 ILE B N 1
ATOM 1768 C CA . ILE B 1 107 ? -1.336 -10.477 -11.211 1 98.19 107 ILE B CA 1
ATOM 1769 C C . ILE B 1 107 ? -1.975 -9.094 -11.055 1 98.19 107 ILE B C 1
ATOM 1771 O O . ILE B 1 107 ? -1.444 -8.234 -10.352 1 98.19 107 ILE B O 1
ATOM 1775 N N . SER B 1 108 ? -3.047 -8.898 -11.781 1 96.44 108 SER B N 1
ATOM 1776 C CA . SER B 1 108 ? -3.867 -7.695 -11.688 1 96.44 108 SER B CA 1
ATOM 1777 C C . SER B 1 108 ? -5.172 -7.969 -10.953 1 96.44 108 SER B C 1
ATOM 1779 O O . SER B 1 108 ? -5.797 -9.016 -11.148 1 96.44 108 SER B O 1
ATOM 1781 N N . ASP B 1 109 ? -5.527 -6.98 -10.102 1 96.38 109 ASP B N 1
ATOM 1782 C CA . ASP B 1 109 ? -6.883 -7.078 -9.57 1 96.38 109 ASP B CA 1
ATOM 1783 C C . ASP B 1 109 ? -7.906 -6.594 -10.602 1 96.38 109 ASP B C 1
ATOM 1785 O O . ASP B 1 109 ? -7.578 -6.422 -11.773 1 96.38 109 ASP B O 1
ATOM 1789 N N . LEU B 1 110 ? -9.117 -6.363 -10.266 1 94.44 110 LEU B N 1
ATOM 1790 C CA . LEU B 1 110 ? -10.227 -6.062 -11.172 1 94.44 110 LEU B CA 1
ATOM 1791 C C . LEU B 1 110 ? -10.062 -4.676 -11.789 1 94.44 110 LEU B C 1
ATOM 1793 O O . LEU B 1 110 ? -10.672 -4.367 -12.812 1 94.44 110 LEU B O 1
ATOM 1797 N N . ASP B 1 111 ? -9.25 -3.814 -11.133 1 94 111 ASP B N 1
ATOM 1798 C CA . ASP B 1 111 ? -9.125 -2.428 -11.562 1 94 111 ASP B CA 1
ATOM 1799 C C . ASP B 1 111 ? -7.695 -2.123 -12.016 1 94 111 ASP B C 1
ATOM 1801 O O . ASP B 1 111 ? -7.332 -0.958 -12.195 1 94 111 ASP B O 1
ATOM 1805 N N . GLY B 1 112 ? -6.859 -3.174 -12.086 1 93.12 112 GLY B N 1
ATOM 1806 C CA . GLY B 1 112 ? -5.512 -2.982 -12.609 1 93.12 112 GLY B CA 1
ATOM 1807 C C . GLY B 1 112 ? -4.465 -2.877 -11.516 1 93.12 112 GLY B C 1
ATOM 1808 O O . GLY B 1 112 ? -3.273 -2.748 -11.805 1 93.12 112 GLY B O 1
ATOM 1809 N N . ASN B 1 113 ? -4.875 -2.896 -10.273 1 95 113 ASN B N 1
ATOM 1810 C CA . ASN B 1 113 ? -3.9 -2.896 -9.188 1 95 113 ASN B CA 1
ATOM 1811 C C . ASN B 1 113 ? -3.098 -4.191 -9.156 1 95 113 ASN B C 1
ATOM 1813 O O . ASN B 1 113 ? -3.633 -5.27 -9.43 1 95 113 ASN B O 1
ATOM 1817 N N . ARG B 1 114 ? -1.849 -4.074 -8.742 1 95.94 114 ARG B N 1
ATOM 1818 C CA . ARG B 1 114 ? -0.927 -5.195 -8.883 1 95.94 114 ARG B CA 1
ATOM 1819 C C . ARG B 1 114 ? -0.711 -5.902 -7.551 1 95.94 114 ARG B C 1
ATOM 1821 O O . ARG B 1 114 ? -0.529 -5.254 -6.52 1 95.94 114 ARG B O 1
ATOM 1828 N N . LEU B 1 115 ? -0.75 -7.223 -7.598 1 98.19 115 LEU B N 1
ATOM 1829 C CA . LEU B 1 115 ? -0.344 -8.102 -6.504 1 98.19 115 LEU B CA 1
ATOM 1830 C C . LEU B 1 115 ? 0.861 -8.945 -6.902 1 98.19 115 LEU B C 1
ATOM 1832 O O . LEU B 1 115 ? 0.865 -9.562 -7.969 1 98.19 115 LEU B O 1
ATOM 1836 N N . ARG B 1 116 ? 1.833 -8.938 -6.062 1 98 116 ARG B N 1
ATOM 1837 C CA . ARG B 1 116 ? 3.031 -9.727 -6.328 1 98 116 ARG B CA 1
ATOM 1838 C C . ARG B 1 116 ? 3.236 -10.797 -5.258 1 98 116 ARG B C 1
ATOM 1840 O O . ARG B 1 116 ? 3.074 -10.523 -4.066 1 98 116 ARG B O 1
ATOM 1847 N N . VAL B 1 117 ? 3.531 -11.953 -5.66 1 98.38 117 VAL B N 1
ATOM 1848 C CA . VAL B 1 117 ? 3.994 -13.016 -4.77 1 98.38 117 VAL B CA 1
ATOM 1849 C C . VAL B 1 117 ? 5.488 -13.258 -4.988 1 98.38 117 VAL B C 1
ATOM 1851 O O . VAL B 1 117 ? 5.945 -13.375 -6.129 1 98.38 117 VAL B O 1
ATOM 1854 N N . ALA B 1 118 ? 6.223 -13.266 -3.947 1 97.44 118 ALA B N 1
ATOM 1855 C CA . ALA B 1 118 ? 7.676 -13.375 -4.016 1 97.44 118 ALA B CA 1
ATOM 1856 C C . ALA B 1 118 ? 8.234 -14.031 -2.758 1 97.44 118 ALA B C 1
ATOM 1858 O O . ALA B 1 118 ? 7.516 -14.211 -1.771 1 97.44 118 ALA B O 1
ATOM 1859 N N . PRO B 1 119 ? 9.492 -14.438 -2.83 1 96.62 119 PRO B N 1
ATOM 1860 C CA . PRO B 1 119 ? 10.094 -15.023 -1.628 1 96.62 119 PRO B CA 1
ATOM 1861 C C . PRO B 1 119 ? 10.328 -13.992 -0.528 1 96.62 119 PRO B C 1
ATOM 1863 O O . PRO B 1 119 ? 10.672 -12.836 -0.818 1 96.62 119 PRO B O 1
ATOM 1866 N N . ALA B 1 120 ? 10.109 -14.383 0.779 1 93.5 120 ALA B N 1
ATOM 1867 C CA . ALA B 1 120 ? 10.367 -13.523 1.929 1 93.5 120 ALA B CA 1
ATOM 1868 C C . ALA B 1 120 ? 11.859 -13.297 2.119 1 93.5 120 ALA B C 1
ATOM 1870 O O . ALA B 1 120 ? 12.273 -12.258 2.65 1 93.5 120 ALA B O 1
ATOM 1871 N N . ASP B 1 121 ? 12.719 -14.242 1.834 1 73.62 121 ASP B N 1
ATOM 1872 C CA . ASP B 1 121 ? 14.156 -14.195 2.076 1 73.62 121 ASP B CA 1
ATOM 1873 C C . ASP B 1 121 ? 14.883 -13.484 0.938 1 73.62 121 ASP B C 1
ATOM 1875 O O . ASP B 1 121 ? 16.078 -13.672 0.747 1 73.62 121 ASP B O 1
ATOM 1879 N N . HIS B 1 122 ? 14.273 -12.383 0.479 1 61.81 122 HIS B N 1
ATOM 1880 C CA . HIS B 1 122 ? 15.016 -11.734 -0.599 1 61.81 122 HIS B CA 1
ATOM 1881 C C . HIS B 1 122 ? 15.969 -10.672 -0.056 1 61.81 122 HIS B C 1
ATOM 1883 O O . HIS B 1 122 ? 15.805 -10.219 1.077 1 61.81 122 HIS B O 1
#

Radius of gyration: 17.16 Å; Cα contacts (8 Å, |Δi|>4): 554; chains: 2; bounding box: 41×48×37 Å

Organism: Rhodococcus erythropolis (NCBI:txid1833)